Protein AF-A0A7S9WSI4-F1 (afdb_monomer_lite)

Radius of gyration: 21.86 Å; chains: 1; bounding box: 50×60×56 Å

Structure (mmCIF, N/CA/C/O backbone):
data_AF-A0A7S9WSI4-F1
#
_entry.id   AF-A0A7S9WSI4-F1
#
loop_
_atom_site.group_PDB
_atom_site.id
_atom_site.type_symbol
_atom_site.label_atom_id
_atom_site.label_alt_id
_atom_site.label_comp_id
_atom_site.label_asym_id
_atom_site.label_entity_id
_atom_site.label_seq_id
_atom_site.pdbx_PDB_ins_code
_atom_site.Cartn_x
_atom_site.Cartn_y
_atom_site.Cartn_z
_atom_site.occupancy
_atom_site.B_iso_or_equiv
_atom_site.auth_seq_id
_atom_site.auth_comp_id
_atom_site.auth_asym_id
_atom_site.auth_atom_id
_atom_site.pdbx_PDB_model_num
ATOM 1 N N . MET A 1 1 ? -3.958 20.164 10.468 1.00 38.59 1 MET A N 1
ATOM 2 C CA . MET A 1 1 ? -2.708 20.473 9.739 1.00 38.59 1 MET A CA 1
ATOM 3 C C . MET A 1 1 ? -2.642 21.927 9.288 1.00 38.59 1 MET A C 1
ATOM 5 O O . MET A 1 1 ? -1.807 22.649 9.816 1.00 38.59 1 MET A O 1
ATOM 9 N N . LEU A 1 2 ? -3.552 22.396 8.421 1.00 26.56 2 LEU A N 1
ATOM 10 C CA . LEU A 1 2 ? -3.535 23.763 7.868 1.00 26.56 2 LEU A CA 1
ATOM 11 C C . LEU A 1 2 ? -3.457 24.886 8.922 1.00 26.56 2 LEU A C 1
ATOM 13 O O . LEU A 1 2 ? -2.702 25.836 8.767 1.00 26.56 2 LEU A O 1
ATOM 17 N N . LYS A 1 3 ? -4.204 24.766 10.029 1.00 28.45 3 LYS A N 1
ATOM 18 C CA . LYS A 1 3 ? -4.250 25.785 11.098 1.00 28.45 3 LYS A CA 1
ATOM 19 C C . LYS A 1 3 ? -2.934 25.911 11.881 1.00 28.45 3 LYS A C 1
ATOM 21 O O . LYS A 1 3 ? -2.617 26.989 12.363 1.00 28.45 3 LYS A O 1
ATOM 26 N N . THR A 1 4 ? -2.182 24.817 11.990 1.00 32.81 4 THR A N 1
ATOM 27 C CA . THR A 1 4 ? -0.905 24.742 12.719 1.00 32.81 4 THR A CA 1
ATOM 28 C C . THR A 1 4 ? 0.272 25.118 11.815 1.00 32.81 4 THR A C 1
ATOM 30 O O . THR A 1 4 ? 1.217 25.737 12.282 1.00 32.81 4 THR A O 1
ATOM 33 N N . LEU A 1 5 ? 0.188 24.815 10.514 1.00 31.78 5 LEU A N 1
ATOM 34 C CA . LEU A 1 5 ? 1.195 25.184 9.510 1.00 31.78 5 LEU A CA 1
ATOM 35 C C . LEU A 1 5 ? 1.067 26.658 9.071 1.00 31.78 5 LEU A C 1
ATOM 37 O O . LEU A 1 5 ? 2.081 27.340 8.960 1.00 31.78 5 LEU A O 1
ATOM 41 N N . LYS A 1 6 ? -0.158 27.208 8.965 1.00 32.50 6 LYS A N 1
ATOM 42 C CA . LYS A 1 6 ? -0.397 28.657 8.753 1.00 32.50 6 LYS A CA 1
ATOM 43 C C . LYS A 1 6 ? 0.125 29.532 9.902 1.00 32.50 6 LYS A C 1
ATOM 45 O O . LYS A 1 6 ? 0.431 30.695 9.682 1.00 32.50 6 LYS A O 1
ATOM 50 N N . GLN A 1 7 ? 0.257 28.988 11.115 1.00 33.91 7 GLN A N 1
ATOM 51 C CA . GLN A 1 7 ? 0.865 29.694 12.254 1.00 33.91 7 GLN A CA 1
ATOM 52 C C . GLN A 1 7 ? 2.400 29.754 12.186 1.00 33.91 7 GLN A C 1
ATOM 54 O O . GLN A 1 7 ? 2.997 30.530 12.926 1.00 33.91 7 GLN A O 1
ATOM 59 N N . MET A 1 8 ? 3.041 28.957 11.323 1.00 36.56 8 MET A N 1
ATOM 60 C CA . MET A 1 8 ? 4.503 28.864 11.240 1.00 36.56 8 MET A CA 1
ATOM 61 C C . MET A 1 8 ? 5.132 29.787 10.180 1.00 36.56 8 MET A C 1
ATOM 63 O O . MET A 1 8 ? 6.352 29.831 10.108 1.00 36.56 8 MET A O 1
ATOM 67 N N . ASN A 1 9 ? 4.348 30.562 9.410 1.00 32.88 9 ASN A N 1
ATOM 68 C CA . ASN A 1 9 ? 4.847 31.510 8.391 1.00 32.88 9 ASN A CA 1
ATOM 69 C C . ASN A 1 9 ? 5.858 30.904 7.387 1.00 32.88 9 ASN A C 1
ATOM 71 O O . ASN A 1 9 ? 6.727 31.604 6.873 1.00 32.88 9 ASN A O 1
ATOM 75 N N . ILE A 1 10 ? 5.748 29.607 7.091 1.00 39.75 10 ILE A N 1
ATOM 76 C CA . ILE A 1 10 ? 6.579 28.939 6.083 1.00 39.75 10 ILE A CA 1
ATOM 77 C C . ILE A 1 10 ? 5.800 28.936 4.758 1.00 39.75 10 ILE A C 1
ATOM 79 O O . ILE A 1 10 ? 4.671 28.437 4.748 1.00 39.75 10 ILE A O 1
ATOM 83 N N . PRO A 1 11 ? 6.343 29.482 3.652 1.00 33.72 11 PRO A N 1
ATOM 84 C CA . PRO A 1 11 ? 5.718 29.366 2.339 1.00 33.72 11 PRO A CA 1
ATOM 85 C C . PRO A 1 11 ? 5.694 27.887 1.922 1.00 33.72 11 PRO A C 1
ATOM 87 O O . PRO A 1 11 ? 6.736 27.267 1.723 1.00 33.72 11 PRO A O 1
ATOM 90 N N . PHE A 1 12 ? 4.491 27.321 1.858 1.00 39.41 12 PHE A N 1
ATOM 91 C CA . PHE A 1 12 ? 4.208 25.943 1.459 1.00 39.41 12 PHE A CA 1
ATOM 92 C C . PHE A 1 12 ? 3.585 25.970 0.062 1.00 39.41 12 PHE A C 1
ATOM 94 O O . PHE A 1 12 ? 2.673 26.761 -0.175 1.00 39.41 12 PHE A O 1
ATOM 101 N N . SER A 1 13 ? 4.080 25.137 -0.848 1.00 38.59 13 SER A N 1
ATOM 102 C CA . SER A 1 13 ? 3.658 25.094 -2.255 1.00 38.59 13 SER A CA 1
ATOM 103 C C . SER A 1 13 ? 2.919 23.823 -2.657 1.00 38.59 13 SER A C 1
ATOM 105 O O . SER A 1 13 ? 2.620 23.642 -3.833 1.00 38.59 13 SER A O 1
ATOM 107 N N . GLY A 1 14 ? 2.632 22.933 -1.707 1.00 38.88 14 GLY A N 1
ATOM 108 C CA . GLY A 1 14 ? 1.811 21.769 -1.999 1.00 38.88 14 GLY A CA 1
ATOM 109 C C . GLY A 1 14 ? 0.392 22.230 -2.293 1.00 38.88 14 GLY A C 1
ATOM 110 O O . GLY A 1 14 ? -0.277 22.721 -1.381 1.00 38.88 14 GLY A O 1
ATOM 111 N N . ASP A 1 15 ? -0.042 22.074 -3.543 1.00 33.50 15 ASP A N 1
ATOM 112 C CA . ASP A 1 15 ? -1.453 22.158 -3.889 1.00 33.50 15 ASP A CA 1
ATOM 113 C C . ASP A 1 15 ? -2.235 21.268 -2.915 1.00 33.50 15 ASP A C 1
ATOM 115 O O . ASP A 1 15 ? -1.898 20.107 -2.654 1.00 33.50 15 ASP A O 1
ATOM 119 N N . GLU A 1 16 ? -3.230 21.889 -2.291 1.00 40.06 16 GLU A N 1
ATOM 120 C CA . GLU A 1 16 ? -4.145 21.279 -1.347 1.00 40.06 16 GLU A CA 1
ATOM 121 C C . GLU A 1 16 ? -4.904 20.162 -2.074 1.00 40.06 16 GLU A C 1
ATOM 123 O O . GLU A 1 16 ? -5.942 20.403 -2.682 1.00 40.06 16 GLU A O 1
ATOM 128 N N . TYR A 1 17 ? -4.444 18.913 -1.979 1.00 38.25 17 TYR A N 1
ATOM 129 C CA . TYR A 1 17 ? -5.412 17.825 -1.966 1.00 38.25 17 TYR A CA 1
ATOM 130 C C . TYR A 1 17 ? -6.196 18.019 -0.669 1.00 38.25 17 TYR A C 1
ATOM 132 O O . TYR A 1 17 ? -5.776 17.587 0.408 1.00 38.25 17 TYR A O 1
ATOM 140 N N . GLU A 1 18 ? -7.315 18.744 -0.738 1.00 38.22 18 GLU A N 1
ATOM 141 C CA . GLU A 1 18 ? -8.403 18.474 0.187 1.00 38.22 18 GLU A CA 1
ATOM 142 C C . GLU A 1 18 ? -8.624 16.968 0.102 1.00 38.22 18 GLU A C 1
ATOM 144 O O . GLU A 1 18 ? -8.994 16.436 -0.941 1.00 38.22 18 GLU A O 1
ATOM 149 N N . ILE A 1 19 ? -8.273 16.250 1.168 1.00 52.94 19 ILE A N 1
ATOM 150 C CA . ILE A 1 19 ? -8.457 14.807 1.223 1.00 52.94 19 ILE A CA 1
ATOM 151 C C . ILE A 1 19 ? -9.966 14.589 1.393 1.00 52.94 19 ILE A C 1
ATOM 153 O O . ILE A 1 19 ? -10.450 14.344 2.502 1.00 52.94 19 ILE A O 1
ATOM 157 N N . GLU A 1 20 ? -10.724 14.748 0.302 1.00 53.44 20 GLU A N 1
ATOM 158 C CA . GLU A 1 20 ? -12.190 14.642 0.230 1.00 53.44 20 GLU A CA 1
ATOM 159 C C . GLU A 1 20 ? -12.677 13.347 0.890 1.00 53.44 20 GLU A C 1
ATOM 161 O O . GLU A 1 20 ? -13.732 13.283 1.520 1.00 53.44 20 GLU A O 1
ATOM 166 N N . ASN A 1 21 ? -11.842 12.320 0.824 1.00 66.25 21 ASN A N 1
ATOM 167 C CA . ASN A 1 21 ? -12.080 10.992 1.340 1.00 66.25 21 ASN A CA 1
ATOM 168 C C . ASN A 1 21 ? -12.143 10.890 2.874 1.00 66.25 21 ASN A C 1
ATOM 170 O O . ASN A 1 21 ? -12.817 9.993 3.377 1.00 66.25 21 ASN A O 1
ATOM 174 N N . LEU A 1 22 ? -11.543 11.808 3.646 1.00 79.44 22 LEU A N 1
ATOM 175 C CA . LEU A 1 22 ? -11.662 11.769 5.116 1.00 79.44 22 LEU A CA 1
ATOM 176 C C . LEU A 1 22 ? -13.075 12.099 5.601 1.00 79.44 22 LEU A C 1
ATOM 178 O O . LEU A 1 22 ? -13.457 11.670 6.688 1.00 79.44 22 LEU A O 1
ATOM 182 N N . SER A 1 23 ? -13.864 12.814 4.792 1.00 80.44 23 SER A N 1
ATOM 183 C CA . SER A 1 23 ? -15.278 13.079 5.085 1.00 80.44 23 SER A CA 1
ATOM 184 C C . SER A 1 23 ? -16.137 11.807 5.101 1.00 80.44 23 SER A C 1
ATOM 186 O O . SER A 1 23 ? -17.242 11.821 5.639 1.00 80.44 23 SER A O 1
ATOM 188 N N . LYS A 1 24 ? -15.622 10.692 4.557 1.00 82.00 24 LYS A N 1
ATOM 189 C CA . LYS A 1 24 ? -16.287 9.382 4.546 1.00 82.00 24 LYS A CA 1
ATOM 190 C C . LYS A 1 24 ? -16.259 8.677 5.906 1.00 82.00 24 LYS A C 1
ATOM 192 O O . LYS A 1 24 ? -16.953 7.673 6.059 1.00 82.00 24 LYS A O 1
ATOM 197 N N . LEU A 1 25 ? -15.453 9.158 6.858 1.00 88.00 25 LEU A N 1
ATOM 198 C CA . LEU A 1 25 ? -15.345 8.591 8.201 1.00 88.00 25 LEU A CA 1
ATOM 199 C C . LEU A 1 25 ? -16.367 9.241 9.136 1.00 88.00 25 LEU A C 1
ATOM 201 O O . LEU A 1 25 ? -16.309 10.446 9.378 1.00 88.00 25 LEU A O 1
ATOM 205 N N . ASP A 1 26 ? -17.264 8.438 9.705 1.00 89.62 26 ASP A N 1
ATOM 206 C CA . ASP A 1 26 ? -18.134 8.898 10.788 1.00 89.62 26 ASP A CA 1
ATOM 207 C C . ASP A 1 26 ? -17.367 9.052 12.119 1.00 89.62 26 ASP A C 1
ATOM 209 O O . ASP A 1 26 ? -16.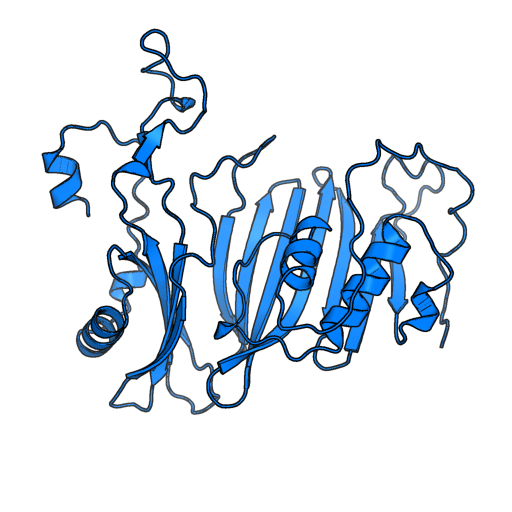195 8.681 12.247 1.00 89.62 26 ASP A O 1
ATOM 213 N N . ASP A 1 27 ? -18.027 9.596 13.144 1.00 89.81 27 ASP A N 1
ATOM 214 C CA . ASP A 1 27 ? -17.404 9.845 14.449 1.00 89.81 27 ASP A CA 1
ATOM 215 C C . ASP A 1 27 ? -16.885 8.568 15.133 1.00 89.81 27 ASP A C 1
ATOM 217 O O . ASP A 1 27 ? -15.863 8.612 15.828 1.00 89.81 27 ASP A O 1
ATOM 221 N N . LYS A 1 28 ? -17.556 7.423 14.940 1.00 90.19 28 LYS A N 1
ATOM 222 C CA . LYS A 1 28 ? -17.141 6.140 15.525 1.00 90.19 28 LYS A CA 1
ATOM 223 C C . LYS A 1 28 ? -15.901 5.608 14.814 1.00 90.19 28 LYS A C 1
ATOM 225 O O . LYS A 1 28 ? -14.940 5.230 15.486 1.00 90.19 28 LYS A O 1
ATOM 230 N N . MET A 1 29 ? -15.904 5.6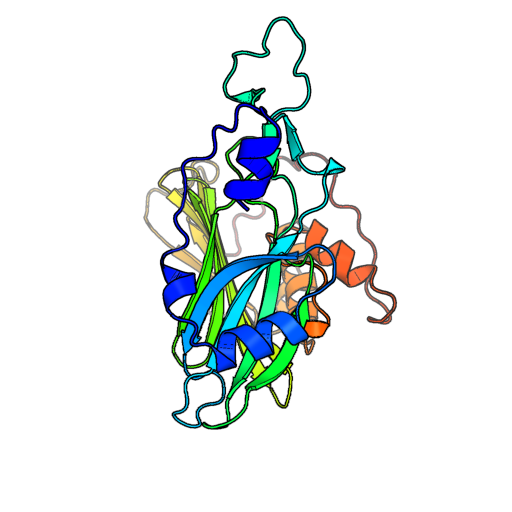26 13.480 1.00 91.69 29 MET A N 1
ATOM 231 C CA . MET A 1 29 ? -14.752 5.269 12.652 1.00 91.69 29 MET A CA 1
ATOM 232 C C . MET A 1 29 ? -13.557 6.146 13.021 1.00 91.69 29 MET A C 1
ATOM 234 O O . MET A 1 29 ? -12.479 5.644 13.330 1.00 91.69 29 MET A O 1
ATOM 238 N N . LEU A 1 30 ? -13.754 7.465 13.075 1.00 90.81 30 LEU A N 1
ATOM 239 C CA . LEU A 1 30 ? -12.696 8.420 13.381 1.00 90.81 30 LEU A CA 1
ATOM 240 C C . LEU A 1 30 ? -12.111 8.209 14.783 1.00 90.81 30 LEU A C 1
ATOM 242 O O . LEU A 1 30 ? -10.897 8.334 14.965 1.00 90.81 30 LEU A O 1
ATOM 246 N N . ALA A 1 31 ? -12.949 7.895 15.774 1.00 92.00 31 ALA A N 1
ATOM 247 C CA . ALA A 1 31 ? -12.495 7.572 17.123 1.00 92.00 31 ALA A CA 1
ATOM 248 C C . ALA A 1 31 ? -11.652 6.288 17.149 1.00 92.00 31 ALA A C 1
ATOM 250 O O . ALA A 1 31 ? -10.579 6.285 17.755 1.00 92.00 31 ALA A O 1
ATOM 251 N N . ALA A 1 32 ? -12.099 5.233 16.460 1.00 93.50 32 ALA A N 1
ATOM 252 C CA . ALA A 1 32 ? -11.371 3.971 16.365 1.00 93.50 32 ALA A CA 1
ATOM 253 C C . ALA A 1 32 ? -10.020 4.148 15.660 1.00 93.50 32 ALA A C 1
ATOM 255 O O . ALA A 1 32 ? -8.990 3.758 16.206 1.00 93.50 32 ALA A O 1
ATOM 256 N N . VAL A 1 33 ? -9.995 4.837 14.513 1.00 92.44 33 VAL A N 1
ATOM 257 C CA . VAL A 1 33 ? -8.752 5.136 13.788 1.00 92.44 33 VAL A CA 1
ATOM 258 C C . VAL A 1 33 ? -7.787 5.897 14.693 1.00 92.44 33 VAL A C 1
ATOM 260 O O . VAL A 1 33 ? -6.641 5.485 14.844 1.00 92.44 33 VAL A O 1
ATOM 263 N N . LYS A 1 34 ? -8.240 6.978 15.345 1.00 91.50 34 LYS A N 1
ATOM 264 C CA . LYS A 1 34 ? -7.396 7.787 16.242 1.00 91.50 34 LYS A CA 1
ATOM 265 C C . LYS A 1 34 ? -6.830 6.991 17.415 1.00 91.50 34 LYS A C 1
ATOM 267 O O . LYS A 1 34 ? -5.713 7.281 17.832 1.00 91.50 34 LYS A O 1
ATOM 272 N N . ALA A 1 35 ? -7.573 6.018 17.940 1.00 94.06 35 ALA A N 1
ATOM 273 C CA . ALA A 1 35 ? -7.092 5.138 19.003 1.00 94.06 35 ALA A CA 1
ATOM 274 C C . ALA A 1 35 ? -5.971 4.196 18.525 1.00 94.06 35 ALA A C 1
ATOM 276 O O . ALA A 1 35 ? -5.119 3.811 19.325 1.00 94.06 35 ALA A O 1
ATOM 277 N N . SER A 1 36 ? -5.948 3.874 17.231 1.00 93.44 36 SER A N 1
ATOM 278 C CA . SER A 1 36 ? -4.960 2.996 16.596 1.00 93.44 36 SER A CA 1
ATOM 279 C C . SER A 1 36 ? -3.809 3.741 15.915 1.00 93.44 36 SER A C 1
ATOM 281 O O . SER A 1 36 ? -2.852 3.108 15.474 1.00 93.44 36 SER A O 1
ATOM 283 N N . LEU A 1 37 ? -3.862 5.074 15.823 1.00 90.81 37 LEU A N 1
ATOM 284 C CA . LEU A 1 37 ? -2.819 5.856 15.161 1.00 90.81 37 LEU A CA 1
ATOM 285 C C . LEU A 1 37 ? -1.471 5.745 15.895 1.00 90.81 37 LEU A C 1
ATOM 287 O O . LEU A 1 37 ? -1.391 6.018 17.099 1.00 90.81 37 LEU A O 1
ATOM 291 N N . PRO A 1 38 ? -0.371 5.456 15.176 1.00 89.44 38 PRO A N 1
ATOM 292 C CA . PRO A 1 38 ? 0.964 5.610 15.729 1.00 89.44 38 PRO A CA 1
ATOM 293 C C . PRO A 1 38 ? 1.220 7.058 16.169 1.00 89.44 38 PRO A C 1
ATOM 295 O O . PRO A 1 38 ? 0.692 8.017 15.599 1.00 89.44 38 PRO A O 1
ATOM 298 N N . LYS A 1 39 ? 2.085 7.249 17.170 1.00 89.19 39 LYS A N 1
ATOM 299 C CA . LYS A 1 39 ? 2.509 8.598 17.577 1.00 89.19 39 LYS A CA 1
ATOM 300 C C . LYS A 1 39 ? 3.124 9.347 16.391 1.00 89.19 39 LYS A C 1
ATOM 302 O O . LYS A 1 39 ? 3.838 8.751 15.594 1.00 89.19 39 LYS A O 1
ATOM 307 N N . GLN A 1 40 ? 2.910 10.662 16.351 1.00 91.00 40 GLN A N 1
ATOM 308 C CA . GLN A 1 40 ? 3.414 11.547 15.290 1.00 91.00 40 GLN A CA 1
ATOM 309 C C . GLN A 1 40 ? 2.921 11.161 13.890 1.00 91.00 40 GLN A C 1
ATOM 311 O O . GLN A 1 40 ? 3.670 11.234 12.921 1.00 91.00 40 GLN A O 1
ATOM 316 N N . THR A 1 41 ? 1.659 10.749 13.789 1.00 90.81 41 THR A N 1
ATOM 317 C CA . THR A 1 41 ? 0.993 10.515 12.509 1.00 90.81 41 THR A CA 1
ATOM 318 C C . THR A 1 41 ? -0.311 11.292 12.427 1.00 90.81 41 THR A C 1
ATOM 320 O O . THR A 1 41 ? -0.890 11.720 13.431 1.00 90.81 41 THR A O 1
ATOM 323 N N . THR A 1 42 ? -0.767 11.502 11.203 1.00 91.44 42 THR A N 1
ATOM 324 C CA . THR A 1 42 ? -2.040 12.134 10.885 1.00 91.44 42 THR A CA 1
ATOM 325 C C . THR A 1 42 ? -2.723 11.387 9.746 1.00 91.44 42 THR A C 1
ATOM 327 O O . THR A 1 42 ? -2.101 10.564 9.077 1.00 91.44 42 THR A O 1
ATOM 330 N N . LEU A 1 43 ? -4.012 11.644 9.549 1.00 91.81 43 LEU A N 1
ATOM 331 C CA . LEU A 1 43 ? -4.794 11.020 8.485 1.00 91.81 43 LEU A CA 1
ATOM 332 C C . LEU A 1 43 ? -4.415 11.646 7.140 1.00 91.81 43 LEU A C 1
ATOM 334 O O . LEU A 1 43 ? -4.280 12.868 7.059 1.00 91.81 43 LEU A O 1
ATOM 338 N N . TYR A 1 44 ? -4.248 10.808 6.120 1.00 89.19 44 TYR A N 1
ATOM 339 C CA . TYR A 1 44 ? -3.852 11.210 4.771 1.00 89.19 44 TYR A CA 1
ATOM 340 C C . TYR A 1 44 ? -4.865 10.804 3.705 1.00 89.19 44 TYR A C 1
ATOM 342 O O . TYR A 1 44 ? -5.067 11.560 2.773 1.00 89.19 44 TYR A O 1
ATOM 350 N N . ASP A 1 45 ? -5.495 9.637 3.828 1.00 90.19 45 ASP A N 1
ATOM 351 C CA . ASP A 1 45 ? -6.579 9.200 2.944 1.00 90.19 45 ASP A CA 1
ATOM 352 C C . ASP A 1 45 ? -7.439 8.154 3.662 1.00 90.19 45 ASP A C 1
ATOM 354 O O . ASP A 1 45 ? -6.986 7.548 4.637 1.00 90.19 45 ASP A O 1
ATOM 358 N N . ALA A 1 46 ? -8.673 7.949 3.210 1.00 91.94 46 ALA A N 1
ATOM 359 C CA . ALA A 1 46 ? -9.561 6.929 3.746 1.00 91.94 46 ALA A CA 1
ATOM 360 C C . ALA A 1 46 ? -10.444 6.303 2.664 1.00 91.94 46 ALA A C 1
ATOM 362 O O . ALA A 1 46 ? -11.146 6.980 1.913 1.00 91.94 46 ALA A O 1
ATOM 363 N N . ILE A 1 47 ? -10.479 4.980 2.645 1.00 92.38 47 ILE A N 1
ATOM 364 C CA . ILE A 1 47 ? -11.348 4.205 1.767 1.00 92.38 47 ILE A CA 1
ATOM 365 C C . ILE A 1 47 ? -12.154 3.212 2.595 1.00 92.38 47 ILE A C 1
ATOM 367 O O . ILE A 1 47 ? -11.744 2.800 3.683 1.00 92.38 47 ILE A O 1
ATOM 371 N N . LYS A 1 48 ? -13.320 2.851 2.067 1.00 94.00 48 LYS A N 1
ATOM 372 C CA . LYS A 1 48 ? -14.219 1.870 2.664 1.00 94.00 48 LYS A CA 1
ATOM 373 C C . LYS A 1 48 ? -14.489 0.753 1.676 1.00 94.00 48 LYS A C 1
ATOM 375 O O . LYS A 1 48 ? -14.480 0.987 0.466 1.00 94.00 48 LYS A O 1
ATOM 380 N N . GLY A 1 49 ? -14.735 -0.433 2.200 1.00 94.38 49 GLY A N 1
ATOM 381 C CA . GLY A 1 49 ? -15.102 -1.597 1.412 1.00 94.38 49 GLY A CA 1
ATOM 382 C C . GLY A 1 49 ? -15.058 -2.848 2.268 1.00 94.38 49 GLY A C 1
ATOM 383 O O . GLY A 1 49 ? -14.366 -2.878 3.275 1.00 94.38 49 GLY A O 1
ATOM 384 N N . ASP A 1 50 ? -15.809 -3.860 1.870 1.00 96.56 50 ASP A N 1
ATOM 385 C CA . ASP A 1 50 ? -15.870 -5.138 2.573 1.00 96.56 50 ASP A CA 1
ATOM 386 C C . ASP A 1 50 ? -14.628 -5.990 2.241 1.00 96.56 50 ASP A C 1
ATOM 388 O O . ASP A 1 50 ? -14.481 -6.476 1.112 1.00 96.56 50 ASP A O 1
ATOM 392 N N . LEU A 1 51 ? -13.712 -6.137 3.205 1.00 96.56 51 LEU A N 1
ATOM 393 C CA . LEU A 1 51 ? -12.462 -6.897 3.081 1.00 96.56 51 LEU A CA 1
ATOM 394 C C . LEU A 1 51 ? -12.598 -8.343 3.569 1.00 96.56 51 LEU A C 1
ATOM 396 O O . LEU A 1 51 ? -11.790 -9.191 3.178 1.00 96.56 51 LEU A O 1
ATOM 400 N N . ASN A 1 52 ? -13.578 -8.632 4.426 1.00 95.62 52 ASN A N 1
ATOM 401 C CA . ASN A 1 52 ? -13.741 -9.932 5.079 1.00 95.62 52 ASN A CA 1
ATOM 402 C C . ASN A 1 52 ? -14.915 -10.769 4.511 1.00 95.62 52 ASN A C 1
ATOM 404 O O . ASN A 1 52 ? -15.044 -11.942 4.869 1.00 95.62 52 ASN A O 1
ATOM 408 N N . LYS A 1 53 ? -15.682 -10.206 3.569 1.00 95.62 53 LYS A N 1
ATOM 409 C CA . LYS A 1 53 ? -16.855 -10.783 2.892 1.00 95.62 53 LYS A CA 1
ATOM 410 C C . LYS A 1 53 ? -18.037 -11.029 3.828 1.00 95.62 53 LYS A C 1
ATOM 412 O O . LYS A 1 53 ? -18.717 -12.049 3.686 1.00 95.62 53 LYS A O 1
ATOM 417 N N . ASP A 1 54 ? -18.253 -10.146 4.798 1.00 95.19 54 ASP A N 1
ATOM 418 C CA . ASP A 1 54 ? -19.391 -10.202 5.722 1.00 95.19 54 ASP A CA 1
ATOM 419 C C . ASP A 1 54 ? -20.534 -9.232 5.368 1.00 95.19 54 ASP A C 1
ATOM 421 O O . ASP A 1 54 ? -21.496 -9.121 6.131 1.00 95.19 54 ASP A O 1
ATOM 425 N N . ASP A 1 55 ? -20.455 -8.584 4.198 1.00 94.75 55 ASP A N 1
ATOM 426 C CA . ASP A 1 55 ? -21.375 -7.552 3.709 1.00 94.75 55 ASP A CA 1
ATOM 427 C C . ASP A 1 55 ? -21.386 -6.263 4.567 1.00 94.75 55 ASP A C 1
ATOM 429 O O . ASP A 1 55 ? -22.291 -5.428 4.438 1.00 94.75 55 ASP A O 1
ATOM 433 N N . ILE A 1 56 ? -20.378 -6.058 5.424 1.00 94.19 56 ILE A N 1
ATOM 434 C CA . ILE A 1 56 ? -20.170 -4.845 6.220 1.00 94.19 56 ILE A CA 1
ATOM 435 C C . ILE A 1 56 ? -18.944 -4.096 5.686 1.00 94.19 56 ILE A C 1
ATOM 437 O O . ILE A 1 56 ? -17.899 -4.662 5.389 1.00 94.19 56 ILE A O 1
ATOM 441 N N . GLU A 1 57 ? -19.060 -2.773 5.542 1.00 93.81 57 GLU A N 1
ATOM 442 C CA . GLU A 1 57 ? -17.921 -1.962 5.110 1.00 93.81 57 GLU A CA 1
ATOM 443 C C . GLU A 1 57 ? -16.842 -1.886 6.201 1.00 93.81 57 GLU A C 1
ATOM 445 O O . GLU A 1 57 ? -17.079 -1.377 7.304 1.00 93.81 57 GLU A O 1
ATOM 450 N N . ASP A 1 58 ? -15.630 -2.301 5.843 1.00 95.75 58 ASP A N 1
ATOM 451 C CA . ASP A 1 58 ? -14.411 -2.069 6.608 1.00 95.75 58 ASP A CA 1
ATOM 452 C C . ASP A 1 58 ? -13.784 -0.720 6.238 1.00 95.75 58 ASP A C 1
ATOM 454 O O . ASP A 1 58 ? -14.165 -0.068 5.259 1.00 95.75 58 ASP A O 1
ATOM 458 N N . VAL A 1 59 ? -12.801 -0.284 7.029 1.00 95.38 59 VAL A N 1
ATOM 459 C CA . VAL A 1 59 ? -12.144 1.015 6.853 1.00 95.38 59 VAL A CA 1
ATOM 460 C C . VAL A 1 59 ? -10.641 0.833 6.707 1.00 95.38 59 VAL A C 1
ATOM 462 O O . VAL A 1 59 ? -9.976 0.268 7.575 1.00 95.38 59 VAL A O 1
ATOM 465 N N . VAL A 1 60 ? -10.084 1.403 5.641 1.00 96.19 60 VAL A N 1
ATOM 466 C CA . VAL A 1 60 ? -8.640 1.505 5.431 1.00 96.19 60 VAL A CA 1
ATOM 467 C C . VAL A 1 60 ? -8.252 2.971 5.394 1.00 96.19 60 VAL A C 1
ATOM 469 O O . VAL A 1 60 ? -8.811 3.760 4.636 1.00 96.19 60 VAL A O 1
ATOM 472 N N . VAL A 1 61 ? -7.274 3.338 6.213 1.00 95.31 61 VAL A N 1
ATOM 473 C CA . VAL A 1 61 ? -6.777 4.706 6.334 1.00 95.31 61 VAL A CA 1
ATOM 474 C C . VAL A 1 61 ? -5.304 4.746 5.984 1.00 95.31 61 VAL A C 1
ATOM 476 O O . VAL A 1 61 ? -4.485 4.113 6.651 1.00 95.31 61 VAL A O 1
ATOM 479 N N . VAL A 1 62 ? -4.956 5.561 4.993 1.00 93.94 62 VAL A N 1
ATOM 480 C CA . VAL A 1 62 ? -3.569 5.965 4.768 1.00 93.94 62 VAL A CA 1
ATOM 481 C C . VAL A 1 62 ? -3.236 7.056 5.774 1.00 93.94 62 VAL A C 1
ATOM 483 O O . VAL A 1 62 ? -4.000 8.002 5.981 1.00 93.94 62 VAL A O 1
ATOM 486 N N . THR A 1 63 ? -2.088 6.921 6.422 1.00 93.62 63 THR A N 1
ATOM 487 C CA . THR A 1 63 ? -1.586 7.894 7.395 1.00 93.62 63 THR A CA 1
ATOM 488 C C . THR A 1 63 ? -0.313 8.540 6.879 1.00 93.62 63 THR A C 1
ATOM 490 O O . THR A 1 63 ? 0.319 8.037 5.958 1.00 93.62 63 THR A O 1
ATOM 493 N N . GLN A 1 64 ? 0.066 9.666 7.463 1.00 92.62 64 GLN A N 1
ATOM 494 C CA . GLN A 1 64 ? 1.260 10.423 7.113 1.00 92.62 64 GLN A CA 1
ATOM 495 C C . GLN A 1 64 ? 1.983 10.784 8.405 1.00 92.62 64 GLN A C 1
ATOM 497 O O . GLN A 1 64 ? 1.356 11.293 9.337 1.00 92.62 64 GLN A O 1
ATOM 502 N N . GLU A 1 65 ? 3.285 10.518 8.495 1.00 93.19 65 GLU A N 1
ATOM 503 C CA . GLU A 1 65 ? 4.057 10.966 9.653 1.00 93.19 65 GLU A CA 1
ATOM 504 C C . GLU A 1 65 ? 4.124 12.503 9.713 1.00 93.19 65 GLU A C 1
ATOM 506 O O . GLU A 1 65 ? 3.901 13.207 8.724 1.00 93.19 65 GLU A O 1
ATOM 511 N N . THR A 1 66 ? 4.414 13.042 10.895 1.00 91.50 66 THR A N 1
ATOM 512 C CA . THR A 1 66 ? 4.414 14.488 11.159 1.00 91.50 66 THR A CA 1
ATOM 513 C C . THR A 1 66 ? 5.700 14.963 11.838 1.00 91.50 66 THR A C 1
ATOM 515 O O . THR A 1 66 ? 5.667 15.921 12.614 1.00 91.50 66 THR A O 1
ATOM 518 N N . PHE A 1 67 ? 6.824 14.287 11.593 1.00 90.94 67 PHE A N 1
ATOM 519 C CA . PHE A 1 67 ? 8.132 14.679 12.113 1.00 90.94 67 PHE A CA 1
ATOM 520 C C . PHE A 1 67 ? 8.554 16.014 11.498 1.00 90.94 67 PHE A C 1
ATOM 522 O O . PHE A 1 67 ? 8.493 16.199 10.281 1.00 90.94 67 PHE A O 1
ATOM 529 N N . LYS A 1 68 ? 8.961 16.970 12.338 1.00 89.38 68 LYS A N 1
ATOM 530 C CA . LYS A 1 68 ? 9.277 18.343 11.903 1.00 89.38 68 LYS A CA 1
ATOM 531 C C . LYS A 1 68 ? 10.531 18.388 11.038 1.00 89.38 68 LYS A C 1
ATOM 533 O O . LYS A 1 68 ? 10.589 19.132 10.071 1.00 89.38 68 LYS A O 1
ATOM 538 N N . GLU A 1 69 ? 11.504 17.553 11.367 1.00 89.25 69 GLU A N 1
ATOM 539 C CA . GLU A 1 69 ? 12.758 17.365 10.646 1.00 89.25 69 GLU A CA 1
ATOM 540 C C . GLU A 1 69 ? 12.569 16.795 9.233 1.00 89.25 69 GLU A C 1
ATOM 542 O O . GLU A 1 69 ? 13.493 16.830 8.429 1.00 89.25 69 GLU A O 1
ATOM 547 N N . LYS A 1 70 ? 11.375 16.277 8.920 1.00 87.94 70 LYS A N 1
ATOM 548 C CA . LYS A 1 70 ? 11.010 15.775 7.593 1.00 87.94 70 LYS A CA 1
ATOM 549 C C . LYS A 1 70 ? 10.284 16.810 6.730 1.00 87.94 70 LYS A C 1
ATOM 551 O O . LYS A 1 70 ? 9.891 16.497 5.612 1.00 87.94 70 LYS A O 1
ATOM 556 N N . PHE A 1 71 ? 10.141 18.041 7.214 1.00 87.94 71 PHE A N 1
ATOM 557 C CA . PHE A 1 71 ? 9.786 19.188 6.384 1.00 87.94 71 PHE A CA 1
ATOM 558 C C . PHE A 1 71 ? 11.081 19.838 5.904 1.00 87.94 71 PHE A C 1
ATOM 560 O O . PHE A 1 71 ? 11.771 20.503 6.675 1.00 87.94 71 PHE A O 1
ATOM 567 N N . MET A 1 72 ? 11.437 19.600 4.647 1.00 86.75 72 MET A N 1
ATOM 568 C CA . MET A 1 72 ? 12.729 19.992 4.080 1.00 86.75 72 MET A CA 1
ATOM 569 C C . MET A 1 72 ? 12.578 20.387 2.605 1.00 86.75 72 MET A C 1
ATOM 571 O O . MET A 1 72 ? 11.523 20.110 2.027 1.00 86.75 72 MET A O 1
ATOM 575 N N . PRO A 1 73 ? 13.581 21.043 1.992 1.00 83.88 73 PRO A N 1
ATOM 576 C CA . PRO A 1 73 ? 13.551 21.363 0.568 1.00 83.88 73 PRO A CA 1
ATOM 577 C C . PRO A 1 73 ? 13.309 20.121 -0.296 1.00 83.88 73 PRO A C 1
ATOM 579 O O . PRO A 1 73 ? 13.7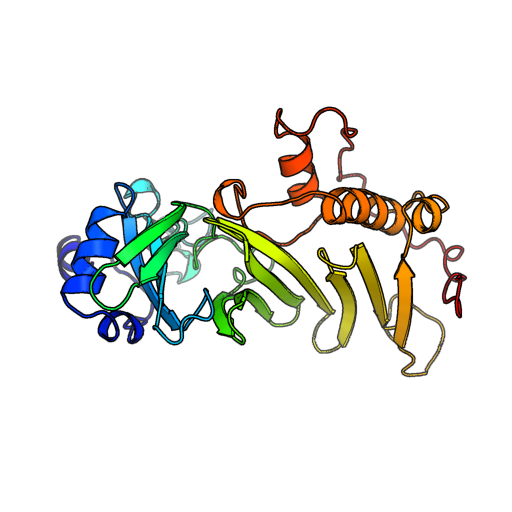38 19.017 0.058 1.00 83.88 73 PRO A O 1
ATOM 582 N N . PHE A 1 74 ? 12.609 20.294 -1.418 1.00 77.19 74 PHE A N 1
ATOM 583 C CA . PHE A 1 74 ? 12.326 19.192 -2.339 1.00 77.19 74 PHE A CA 1
ATOM 584 C C . PHE A 1 74 ? 13.617 18.579 -2.906 1.00 77.19 74 PHE A C 1
ATOM 586 O O . PHE A 1 74 ? 13.784 17.365 -2.825 1.00 77.19 74 PHE A O 1
ATOM 593 N N . SER A 1 75 ? 14.548 19.394 -3.403 1.00 77.88 75 SER A N 1
ATOM 594 C CA . SER A 1 75 ? 15.856 18.945 -3.894 1.00 77.88 75 SER A CA 1
ATOM 595 C C . SER A 1 75 ? 16.951 19.132 -2.850 1.00 77.88 75 SER A C 1
ATOM 597 O O . SER A 1 75 ? 16.976 20.123 -2.114 1.00 77.88 75 SER A O 1
ATOM 599 N N . ASP A 1 76 ? 17.917 18.218 -2.856 1.00 71.50 76 ASP A N 1
ATOM 600 C CA . ASP A 1 76 ? 19.200 18.444 -2.202 1.00 71.50 76 ASP A CA 1
ATOM 601 C C . ASP A 1 76 ? 19.982 19.512 -2.994 1.00 71.50 76 ASP A C 1
ATOM 603 O O . ASP A 1 76 ? 19.871 19.598 -4.218 1.00 71.50 76 ASP A O 1
ATOM 607 N N . GLY A 1 77 ? 20.740 20.373 -2.307 1.00 74.38 77 GLY A N 1
ATOM 608 C CA . GLY A 1 77 ? 21.538 21.437 -2.944 1.00 74.38 77 GLY A CA 1
ATOM 609 C C . GLY A 1 77 ? 20.898 22.828 -2.980 1.00 74.38 77 GLY A C 1
ATOM 610 O O . GLY A 1 77 ? 21.459 23.739 -3.582 1.00 74.38 77 GLY A O 1
ATOM 611 N N . CYS A 1 78 ? 19.763 23.018 -2.314 1.00 75.88 78 CYS A N 1
ATOM 612 C CA . CYS A 1 78 ? 19.141 24.330 -2.174 1.00 75.88 78 CYS A CA 1
ATOM 613 C C . CYS A 1 78 ? 19.942 25.271 -1.269 1.00 75.88 78 CYS A C 1
ATOM 615 O O . CYS A 1 78 ? 20.232 24.941 -0.117 1.00 75.88 78 CYS A O 1
ATOM 617 N N . ASP A 1 79 ? 20.249 26.464 -1.780 1.00 76.19 79 ASP A N 1
ATOM 618 C CA . ASP A 1 79 ? 20.899 27.548 -1.043 1.00 76.19 79 ASP A CA 1
ATOM 619 C C . ASP A 1 79 ? 20.096 28.863 -1.122 1.00 76.19 79 ASP A C 1
ATOM 621 O O . ASP A 1 79 ? 19.033 28.941 -1.745 1.00 76.19 79 ASP A O 1
ATOM 625 N N . GLU A 1 80 ? 20.591 29.919 -0.469 1.00 68.62 80 GLU A N 1
ATOM 626 C CA . GLU A 1 80 ? 19.913 31.223 -0.431 1.00 68.62 80 GLU A CA 1
ATOM 627 C C . GLU A 1 80 ? 19.749 31.886 -1.810 1.00 68.62 80 GLU A C 1
ATOM 629 O O . GLU A 1 80 ? 18.867 32.734 -1.970 1.00 68.62 80 GLU A O 1
ATOM 634 N N . SER A 1 81 ? 20.569 31.515 -2.799 1.00 72.56 81 SER A N 1
ATOM 635 C CA . SER A 1 81 ? 20.552 32.085 -4.149 1.00 72.56 81 SER A CA 1
ATOM 636 C C . SER A 1 81 ? 19.452 31.498 -5.040 1.00 72.56 81 SER A C 1
ATOM 638 O O . SER A 1 81 ? 19.022 32.165 -5.981 1.00 72.56 81 SER A O 1
ATOM 640 N N . ILE A 1 82 ? 18.949 30.302 -4.708 1.00 70.06 82 ILE A N 1
ATOM 641 C CA . ILE A 1 82 ? 17.897 29.583 -5.452 1.00 70.06 82 ILE A CA 1
ATOM 642 C C . ILE A 1 82 ? 16.648 29.287 -4.607 1.00 70.06 82 ILE A C 1
ATOM 644 O O . ILE A 1 82 ? 15.815 28.468 -4.977 1.00 70.06 82 ILE A O 1
ATOM 648 N N . LYS A 1 83 ? 16.472 29.987 -3.481 1.00 66.94 83 LYS A N 1
ATOM 649 C CA . LYS A 1 83 ? 15.340 29.808 -2.548 1.00 66.94 83 LYS A CA 1
ATOM 650 C C . LYS A 1 83 ? 13.945 29.999 -3.163 1.00 66.94 83 LYS A C 1
ATOM 652 O O . LYS A 1 83 ? 12.976 29.461 -2.636 1.00 66.94 83 LYS A O 1
ATOM 657 N N . ASP A 1 84 ? 13.848 30.781 -4.239 1.00 73.19 84 ASP A N 1
ATOM 658 C CA . ASP A 1 84 ? 12.592 31.041 -4.953 1.00 73.19 84 ASP A CA 1
ATOM 659 C C . ASP A 1 84 ? 12.331 29.994 -6.055 1.00 73.19 84 ASP A C 1
ATOM 661 O O . ASP A 1 84 ? 11.280 30.016 -6.698 1.00 73.19 84 ASP A O 1
ATOM 665 N N . ASP A 1 85 ? 13.266 29.060 -6.271 1.00 76.19 85 ASP A N 1
ATOM 666 C CA . ASP A 1 85 ? 13.055 27.909 -7.141 1.00 76.19 85 ASP A CA 1
ATOM 667 C C . ASP A 1 85 ? 12.010 26.978 -6.513 1.00 76.19 85 ASP A C 1
ATOM 669 O O . ASP A 1 85 ? 12.045 26.662 -5.319 1.00 76.19 85 ASP A O 1
ATOM 673 N N . LYS A 1 86 ? 11.083 26.492 -7.340 1.00 71.81 86 LYS A N 1
ATOM 674 C CA . LYS A 1 86 ? 10.089 25.493 -6.941 1.00 71.81 86 LYS A CA 1
ATOM 675 C C . LYS A 1 86 ? 10.731 24.233 -6.353 1.00 71.81 86 LYS A C 1
ATOM 677 O O . LYS A 1 86 ? 10.158 23.620 -5.460 1.00 71.81 86 LYS A O 1
ATOM 682 N N . TRP A 1 87 ? 11.937 23.876 -6.800 1.00 71.88 87 TRP A N 1
ATOM 683 C CA . TRP A 1 87 ? 12.685 22.724 -6.292 1.00 71.88 87 TRP A CA 1
ATOM 684 C C . TRP A 1 87 ? 13.288 22.957 -4.899 1.00 71.88 87 TRP A C 1
ATOM 686 O O . TRP A 1 87 ? 13.703 22.003 -4.244 1.00 71.88 87 TRP A O 1
ATOM 696 N N . CYS A 1 88 ? 13.294 24.201 -4.417 1.00 79.81 88 CYS A N 1
ATOM 697 C CA . CYS A 1 88 ? 13.800 24.583 -3.100 1.00 79.81 88 CYS A CA 1
ATOM 698 C C . CYS A 1 88 ? 12.716 24.958 -2.095 1.00 79.81 88 CYS A C 1
ATOM 700 O O . CYS A 1 88 ? 13.011 25.345 -0.962 1.00 79.81 88 CYS A O 1
ATOM 702 N N . GLN A 1 89 ? 11.455 24.765 -2.472 1.00 81.19 89 GLN A N 1
ATOM 703 C CA . GLN A 1 89 ? 10.329 24.908 -1.566 1.00 81.19 89 GLN A CA 1
ATOM 704 C C . GLN A 1 89 ? 10.331 23.788 -0.521 1.00 81.19 89 GLN A C 1
ATOM 706 O O . GLN A 1 89 ? 10.692 22.641 -0.799 1.00 81.19 89 GLN A O 1
ATOM 711 N N . ILE A 1 90 ? 9.926 24.135 0.704 1.00 83.38 90 ILE A N 1
ATOM 712 C CA . ILE A 1 90 ? 9.815 23.178 1.804 1.00 83.38 90 ILE A CA 1
ATOM 713 C C . ILE A 1 90 ? 8.586 22.305 1.565 1.00 83.38 90 ILE A C 1
ATOM 715 O O . ILE A 1 90 ? 7.452 22.787 1.556 1.00 83.38 90 ILE A O 1
ATOM 719 N N . VAL A 1 91 ? 8.827 21.006 1.437 1.00 84.94 91 VAL A N 1
ATOM 720 C CA . VAL A 1 91 ? 7.806 19.983 1.226 1.00 84.94 91 VAL A CA 1
ATOM 721 C C . VAL A 1 91 ? 7.772 19.014 2.401 1.00 84.94 91 VAL A C 1
ATOM 723 O O . VAL A 1 91 ? 8.715 18.902 3.187 1.00 84.94 91 VAL A O 1
ATOM 726 N N . ASN A 1 92 ? 6.654 18.307 2.543 1.00 87.69 92 ASN A N 1
ATOM 727 C CA . ASN A 1 92 ? 6.521 17.274 3.556 1.00 87.69 92 ASN A CA 1
ATOM 728 C C . ASN A 1 92 ? 7.103 15.951 3.030 1.00 87.69 92 ASN A C 1
ATOM 730 O O . ASN A 1 92 ? 6.409 15.256 2.293 1.00 87.69 92 ASN A O 1
ATOM 734 N N . LYS A 1 93 ? 8.334 15.601 3.430 1.00 86.56 93 LYS A N 1
ATOM 735 C CA . LYS A 1 93 ? 9.014 14.326 3.113 1.00 86.56 93 LYS A CA 1
ATOM 736 C C . LYS A 1 93 ? 8.800 13.237 4.174 1.00 86.56 93 LYS A C 1
ATOM 738 O O . LYS A 1 93 ? 9.582 12.293 4.285 1.00 86.56 93 LYS A O 1
ATOM 743 N N . ASN A 1 94 ? 7.788 13.380 5.030 1.00 89.00 94 ASN A N 1
ATOM 744 C CA . ASN A 1 94 ? 7.421 12.321 5.967 1.00 89.00 94 ASN A CA 1
ATOM 745 C C . ASN A 1 94 ? 6.951 11.077 5.193 1.00 89.00 94 ASN A C 1
ATOM 747 O O . ASN A 1 94 ? 6.383 11.209 4.105 1.00 89.00 94 ASN A O 1
ATOM 751 N N . ARG A 1 95 ? 7.123 9.880 5.761 1.00 89.62 95 ARG A N 1
ATOM 752 C CA . ARG A 1 95 ? 6.615 8.642 5.153 1.00 89.62 95 ARG A CA 1
ATOM 753 C C . ARG A 1 95 ? 5.131 8.454 5.440 1.00 89.62 95 ARG A C 1
ATOM 755 O O . ARG A 1 95 ? 4.569 9.100 6.332 1.00 89.62 95 ARG A O 1
ATOM 762 N N . ARG A 1 96 ? 4.499 7.572 4.671 1.00 91.81 96 ARG A N 1
ATOM 763 C CA . ARG A 1 96 ? 3.087 7.220 4.822 1.00 91.81 96 ARG A CA 1
ATOM 764 C C . ARG A 1 96 ? 2.929 5.833 5.439 1.00 91.81 96 ARG A C 1
ATOM 766 O O . ARG A 1 96 ? 3.762 4.944 5.270 1.00 91.81 96 ARG A O 1
ATOM 773 N N . GLY A 1 97 ? 1.841 5.663 6.169 1.00 93.19 97 GLY A N 1
ATOM 774 C CA . GLY A 1 97 ? 1.472 4.437 6.858 1.00 93.19 97 GLY A CA 1
ATOM 775 C C . GLY A 1 97 ? 0.091 3.947 6.443 1.00 93.19 97 GLY A C 1
ATOM 776 O O . GLY A 1 97 ? -0.583 4.574 5.627 1.00 93.19 97 GLY A O 1
ATOM 777 N N . ILE A 1 98 ? -0.367 2.868 7.070 1.00 95.44 98 ILE A N 1
ATOM 778 C CA . ILE A 1 98 ? -1.712 2.323 6.891 1.00 95.44 98 ILE A CA 1
ATOM 779 C C . ILE A 1 98 ? -2.288 1.841 8.223 1.00 95.44 98 ILE A C 1
ATOM 781 O O . ILE A 1 98 ? -1.584 1.250 9.044 1.00 95.44 98 ILE A O 1
ATOM 785 N N . VAL A 1 99 ? -3.578 2.083 8.425 1.00 96.88 99 VAL A N 1
ATOM 786 C CA . VAL A 1 99 ? -4.392 1.485 9.485 1.00 96.88 99 VAL A CA 1
ATOM 787 C C . VAL A 1 99 ? -5.574 0.796 8.820 1.00 96.88 99 VAL A C 1
ATOM 789 O O . VAL A 1 99 ? -6.282 1.424 8.038 1.00 96.88 99 VAL A O 1
ATOM 792 N N . ILE A 1 100 ? -5.783 -0.480 9.129 1.00 97.25 100 ILE A N 1
ATOM 793 C CA . ILE A 1 100 ? -6.916 -1.265 8.635 1.00 97.25 100 ILE A CA 1
ATOM 794 C C . ILE A 1 100 ? -7.783 -1.642 9.826 1.00 97.25 100 ILE A C 1
ATOM 796 O O . ILE A 1 100 ? -7.292 -2.250 10.782 1.00 97.25 100 ILE A O 1
ATOM 800 N N . LEU A 1 101 ? -9.058 -1.275 9.757 1.00 96.38 101 LEU A N 1
ATOM 801 C CA . LEU A 1 101 ? -10.065 -1.587 10.755 1.00 96.38 101 LEU A CA 1
ATOM 802 C C . LEU A 1 101 ? -11.118 -2.503 10.142 1.00 96.38 101 LEU A C 1
ATOM 804 O O . LEU A 1 101 ? -11.756 -2.105 9.169 1.00 96.38 101 LEU A O 1
ATOM 808 N N . LEU A 1 102 ? -11.333 -3.672 10.744 1.00 96.38 102 LEU A N 1
ATOM 809 C CA . LEU A 1 102 ? -12.483 -4.506 10.412 1.00 96.38 102 LEU A CA 1
ATOM 810 C C . LEU A 1 102 ? -13.696 -4.083 11.235 1.00 96.38 102 LEU A C 1
ATOM 812 O O . LEU A 1 102 ? -13.569 -3.793 12.431 1.00 96.38 102 LEU A O 1
ATOM 816 N N . SER A 1 103 ? -14.857 -4.048 10.597 1.00 94.50 103 SER A N 1
ATOM 817 C CA . SER A 1 103 ? -16.134 -3.733 11.222 1.00 94.50 103 SER A CA 1
ATOM 818 C C . SER A 1 103 ? -16.880 -5.006 11.612 1.00 94.50 103 SER A C 1
ATOM 820 O O . SER A 1 103 ? -16.698 -6.068 11.035 1.00 94.50 103 SER A O 1
ATOM 822 N N . ASN A 1 104 ? -17.751 -4.901 12.610 1.00 91.31 104 ASN A N 1
ATOM 823 C CA . ASN A 1 104 ? -18.809 -5.887 12.856 1.00 91.31 104 ASN A CA 1
ATOM 824 C C . ASN A 1 104 ? -20.199 -5.231 12.899 1.00 91.31 104 ASN A C 1
ATOM 826 O O . ASN A 1 104 ? -21.113 -5.723 13.562 1.00 91.31 104 ASN A O 1
ATOM 830 N N . GLY A 1 105 ? -20.327 -4.066 12.258 1.00 85.12 105 GLY A N 1
ATOM 831 C CA . GLY A 1 105 ? -21.536 -3.243 12.202 1.00 85.12 105 GLY A CA 1
ATOM 832 C C . GLY A 1 105 ? -21.612 -2.199 13.317 1.00 85.12 105 GLY A C 1
ATOM 833 O O . GLY A 1 105 ? -21.998 -1.059 13.067 1.00 85.12 105 GLY A O 1
ATOM 834 N N . ASP A 1 106 ? -21.178 -2.546 14.532 1.00 84.56 106 ASP A N 1
ATOM 835 C CA . ASP A 1 106 ? -21.231 -1.640 15.688 1.00 84.56 106 ASP A CA 1
ATOM 836 C C . ASP A 1 106 ? -19.858 -1.156 16.164 1.00 84.56 106 ASP A C 1
ATOM 838 O O . ASP A 1 106 ? -19.750 -0.081 16.770 1.00 84.56 106 ASP A O 1
ATOM 842 N N . LYS A 1 107 ? -18.816 -1.960 15.941 1.00 91.25 107 LYS A N 1
ATOM 843 C CA . LYS A 1 107 ? -17.455 -1.741 16.435 1.00 91.25 107 LYS A CA 1
ATOM 844 C C . LYS A 1 107 ? -16.443 -1.923 15.316 1.00 91.25 107 LYS A C 1
ATOM 846 O O . LYS A 1 107 ? -16.667 -2.689 14.388 1.00 91.25 107 LYS A O 1
ATOM 851 N N . TYR A 1 108 ? -15.304 -1.265 15.498 1.00 94.56 108 TYR A N 1
ATOM 852 C CA . TYR A 1 108 ? -14.142 -1.361 14.627 1.00 94.56 108 TYR A CA 1
ATOM 853 C C . TYR A 1 108 ? -12.958 -1.937 15.409 1.00 94.56 108 TYR A C 1
ATOM 855 O O . TYR A 1 108 ? -12.644 -1.449 16.4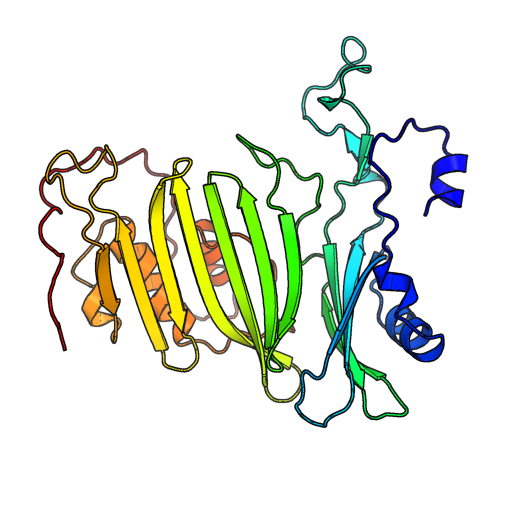99 1.00 94.56 108 TYR A O 1
ATOM 863 N N . GLU A 1 109 ? -12.303 -2.959 14.863 1.00 94.25 109 GLU A N 1
ATOM 864 C CA . GLU A 1 109 ? -11.089 -3.575 15.408 1.00 94.25 109 GLU A CA 1
ATOM 865 C C . GLU A 1 109 ? -9.919 -3.336 14.454 1.00 94.25 109 GLU A C 1
ATOM 867 O O . GLU A 1 109 ? -9.985 -3.684 13.277 1.00 94.25 109 GLU A O 1
ATOM 872 N N . ALA A 1 110 ? -8.830 -2.754 14.960 1.00 95.06 110 ALA A N 1
ATOM 873 C CA . ALA A 1 110 ? -7.616 -2.596 14.173 1.00 95.06 110 ALA A CA 1
ATOM 874 C C . ALA A 1 110 ? -6.902 -3.934 14.009 1.00 95.06 110 ALA A C 1
ATOM 876 O O . ALA A 1 110 ? -6.445 -4.518 14.990 1.00 95.06 110 ALA A O 1
ATOM 877 N N . VAL A 1 111 ? -6.773 -4.378 12.761 1.00 95.69 111 VAL A N 1
ATOM 878 C CA . VAL A 1 111 ? -6.104 -5.638 12.412 1.00 95.69 111 VAL A CA 1
ATOM 879 C C . VAL A 1 111 ? -4.689 -5.419 11.891 1.00 95.69 111 VAL A C 1
ATOM 881 O O . VAL A 1 111 ? -3.803 -6.223 12.155 1.00 95.69 111 VAL A O 1
ATOM 884 N N . VAL A 1 112 ? -4.438 -4.288 11.225 1.00 95.69 112 VAL A N 1
ATOM 885 C CA . VAL A 1 112 ? -3.100 -3.898 10.763 1.00 95.69 112 VAL A CA 1
ATOM 886 C C . VAL A 1 112 ? -2.865 -2.429 11.077 1.00 95.69 112 VAL A C 1
ATOM 888 O O . VAL A 1 112 ? -3.723 -1.577 10.856 1.00 95.69 112 VAL A O 1
ATOM 891 N N . THR A 1 113 ? -1.683 -2.115 11.602 1.00 96.00 113 THR A N 1
ATOM 892 C CA . THR A 1 113 ? -1.221 -0.741 11.817 1.00 96.00 113 THR A CA 1
ATOM 893 C C . THR A 1 113 ? 0.262 -0.663 11.490 1.00 96.00 113 THR A C 1
ATOM 895 O O . THR A 1 113 ? 1.092 -1.272 12.165 1.00 96.00 113 THR A O 1
ATOM 898 N N . LYS A 1 114 ? 0.602 0.096 10.450 1.00 92.56 114 LYS A N 1
ATOM 899 C CA . LYS A 1 114 ? 1.979 0.329 10.006 1.00 92.56 114 LYS A CA 1
ATOM 900 C C . LYS A 1 114 ? 2.202 1.820 9.850 1.00 92.56 114 LYS A C 1
ATOM 902 O O . LYS A 1 114 ? 1.391 2.513 9.249 1.00 92.56 114 LYS A O 1
ATOM 907 N N . ARG A 1 115 ? 3.306 2.313 10.399 1.00 91.06 115 ARG A N 1
ATOM 908 C CA . ARG A 1 115 ? 3.596 3.749 10.464 1.00 91.06 115 ARG A CA 1
ATOM 909 C C . ARG A 1 115 ? 4.225 4.296 9.180 1.00 91.06 115 ARG A C 1
ATOM 911 O O . ARG A 1 115 ? 3.896 5.402 8.781 1.00 91.06 115 ARG A O 1
ATOM 918 N N . ASP A 1 116 ? 5.123 3.533 8.566 1.00 86.94 116 ASP A N 1
ATOM 919 C CA . ASP A 1 116 ? 6.098 4.012 7.576 1.00 86.94 116 ASP A CA 1
ATOM 920 C C . ASP A 1 116 ? 6.297 3.031 6.404 1.00 86.94 116 ASP A C 1
ATOM 922 O O . ASP A 1 116 ? 7.385 2.919 5.828 1.00 86.94 116 ASP A O 1
ATOM 926 N N . ILE A 1 117 ? 5.225 2.326 6.033 1.00 86.44 117 ILE A N 1
ATOM 927 C CA . ILE A 1 117 ? 5.239 1.299 4.985 1.00 86.44 117 ILE A CA 1
ATOM 928 C C . ILE A 1 117 ? 5.310 1.878 3.564 1.00 86.44 117 ILE A C 1
ATOM 930 O O . ILE A 1 117 ? 5.835 1.216 2.673 1.00 86.44 117 ILE A O 1
ATOM 934 N N . PHE A 1 118 ? 4.847 3.110 3.361 1.00 87.62 118 PHE A N 1
ATOM 935 C CA . PHE A 1 118 ? 4.789 3.782 2.067 1.00 87.62 118 PHE A CA 1
ATOM 936 C C . PHE A 1 118 ? 5.731 4.989 2.023 1.00 87.62 118 PHE A C 1
ATOM 938 O O . PHE A 1 118 ? 5.990 5.645 3.036 1.00 87.62 118 PHE A O 1
ATOM 945 N N . GLU A 1 119 ? 6.209 5.315 0.828 1.00 83.25 119 GLU A N 1
ATOM 946 C CA . GLU A 1 119 ? 7.022 6.508 0.582 1.00 83.25 119 GLU A CA 1
ATOM 947 C C . GLU A 1 119 ? 6.216 7.798 0.725 1.00 83.25 119 GLU A C 1
ATOM 949 O O . GLU A 1 119 ? 4.985 7.824 0.582 1.00 83.25 119 GLU A O 1
ATOM 954 N N . SER A 1 120 ? 6.926 8.887 1.001 1.00 84.69 120 SER A N 1
ATOM 955 C CA . SER A 1 120 ? 6.375 10.231 0.912 1.00 84.69 120 SER A CA 1
ATOM 956 C C . SER A 1 120 ? 5.945 10.577 -0.519 1.00 84.69 120 SER A C 1
ATOM 958 O O . SER A 1 120 ? 6.666 10.243 -1.454 1.00 84.69 120 SER A O 1
ATOM 960 N N . PRO A 1 121 ? 4.853 11.339 -0.723 1.00 80.06 121 PRO A N 1
ATOM 961 C CA . PRO A 1 121 ? 4.548 11.901 -2.042 1.00 80.06 121 PRO A CA 1
ATOM 962 C C . PRO A 1 121 ? 5.596 12.922 -2.525 1.00 80.06 121 PRO A C 1
ATOM 964 O O . PRO A 1 121 ? 5.569 13.308 -3.685 1.00 80.06 121 PRO A O 1
ATOM 967 N N . ASN A 1 122 ? 6.501 13.376 -1.646 1.00 81.06 122 ASN A N 1
ATOM 968 C CA . ASN A 1 122 ? 7.559 14.341 -1.964 1.00 81.06 122 ASN A CA 1
ATOM 969 C C . ASN A 1 122 ? 8.976 13.768 -1.762 1.00 81.06 122 ASN A C 1
ATOM 971 O O . ASN A 1 122 ? 9.923 14.530 -1.548 1.00 81.06 122 ASN A O 1
ATOM 975 N N . GLU A 1 123 ? 9.127 12.440 -1.726 1.00 74.50 123 GLU A N 1
ATOM 976 C CA . GLU A 1 123 ? 10.454 11.811 -1.751 1.00 74.50 123 GLU A CA 1
ATOM 977 C C . GLU A 1 123 ? 11.137 12.056 -3.111 1.00 74.50 123 GLU A C 1
ATOM 979 O O . GLU A 1 123 ? 10.481 12.361 -4.107 1.00 74.50 123 GLU A O 1
ATOM 984 N N . ASP A 1 124 ? 12.470 11.989 -3.142 1.00 67.56 124 ASP A N 1
ATOM 985 C CA . ASP A 1 124 ? 13.219 12.137 -4.391 1.00 67.56 124 ASP A CA 1
ATOM 986 C C . ASP A 1 124 ? 12.986 10.895 -5.265 1.00 67.56 124 ASP A C 1
ATOM 988 O O . ASP A 1 124 ? 13.383 9.788 -4.903 1.00 67.56 124 ASP A O 1
ATOM 992 N N . GLY A 1 125 ? 12.323 11.078 -6.410 1.00 63.12 125 GLY A N 1
ATOM 993 C CA . GLY A 1 125 ? 12.074 10.021 -7.391 1.00 63.12 125 GLY A CA 1
ATOM 994 C C . GLY A 1 125 ? 13.288 9.703 -8.272 1.00 63.12 125 GLY A C 1
ATOM 995 O O . GLY A 1 125 ? 13.148 8.982 -9.263 1.00 63.12 125 GLY A O 1
ATOM 996 N N . GLY A 1 126 ? 14.464 10.258 -7.961 1.00 67.94 126 GLY A N 1
ATOM 997 C CA . GLY A 1 126 ? 15.706 10.087 -8.699 1.00 67.94 126 GLY A CA 1
ATOM 998 C C . GLY A 1 126 ? 15.680 10.850 -10.020 1.00 67.94 126 GLY A C 1
ATOM 999 O O . GLY A 1 126 ? 15.667 12.076 -10.062 1.00 67.94 126 GLY A O 1
ATOM 1000 N N . ALA A 1 127 ? 15.674 10.123 -11.139 1.00 60.09 127 ALA A N 1
ATOM 1001 C CA . ALA A 1 127 ? 15.636 10.740 -12.467 1.00 60.09 127 ALA A CA 1
ATOM 1002 C C . ALA A 1 127 ? 14.259 11.345 -12.827 1.00 60.09 127 ALA A C 1
ATOM 1004 O O . ALA A 1 127 ? 14.132 11.988 -13.874 1.00 60.09 127 ALA A O 1
ATOM 1005 N N . TYR A 1 128 ? 13.222 11.118 -12.007 1.00 67.12 128 TYR A N 1
ATOM 1006 C CA . TYR A 1 128 ? 11.850 11.558 -12.270 1.00 67.12 128 TYR A CA 1
ATOM 1007 C C . TYR A 1 128 ? 11.058 11.908 -10.993 1.00 67.12 128 TYR A C 1
ATOM 1009 O O . TYR A 1 128 ? 11.635 12.005 -9.915 1.00 67.12 128 TYR A O 1
ATOM 1017 N N . PHE A 1 129 ? 9.744 12.154 -11.111 1.00 69.12 129 PHE A N 1
ATOM 1018 C CA . PHE A 1 129 ? 8.866 12.404 -9.956 1.00 69.12 129 PHE A CA 1
ATOM 1019 C C . PHE A 1 129 ? 8.636 11.117 -9.152 1.00 69.12 129 PHE A C 1
ATOM 1021 O O . PHE A 1 129 ? 8.591 10.066 -9.776 1.00 69.12 129 PHE A O 1
ATOM 1028 N N . PRO A 1 130 ? 8.463 11.158 -7.819 1.00 71.94 130 PRO A N 1
ATOM 1029 C CA . PRO A 1 130 ? 8.223 9.959 -7.012 1.00 71.94 130 PRO A CA 1
ATOM 1030 C C . PRO A 1 130 ? 6.932 9.224 -7.422 1.00 71.94 130 PRO A C 1
ATOM 1032 O O . PRO A 1 130 ? 5.935 9.883 -7.714 1.00 71.94 130 PRO A O 1
ATOM 1035 N N . PRO A 1 131 ? 6.905 7.879 -7.412 1.00 76.88 131 PRO A N 1
ATOM 1036 C CA . PRO A 1 131 ? 5.725 7.103 -7.791 1.00 76.88 131 PRO A CA 1
ATOM 1037 C C . PRO A 1 131 ? 4.451 7.501 -7.024 1.00 76.88 131 PRO A C 1
ATOM 1039 O O . PRO A 1 131 ? 4.443 7.626 -5.796 1.00 76.88 131 PRO A O 1
ATOM 1042 N N . GLU A 1 132 ? 3.343 7.649 -7.746 1.00 83.50 132 GLU A N 1
ATOM 1043 C CA . GLU A 1 132 ? 2.043 7.997 -7.173 1.00 83.50 132 GLU A CA 1
ATOM 1044 C C . GLU A 1 132 ? 1.352 6.749 -6.617 1.00 83.50 132 GLU A C 1
ATOM 1046 O O . GLU A 1 132 ? 1.073 5.809 -7.358 1.00 83.50 132 GLU A O 1
ATOM 1051 N N . LEU A 1 133 ? 1.054 6.753 -5.315 1.00 84.94 133 LEU A N 1
ATOM 1052 C CA . LEU A 1 133 ? 0.348 5.667 -4.629 1.00 84.94 133 LEU A CA 1
ATOM 1053 C C . LEU A 1 133 ? -1.169 5.889 -4.659 1.00 84.94 133 LEU A C 1
ATOM 1055 O O . LEU A 1 133 ? -1.646 6.908 -4.158 1.00 84.94 133 LEU A O 1
ATOM 1059 N N . ALA A 1 134 ? -1.906 4.874 -5.101 1.00 88.00 134 ALA A N 1
ATOM 1060 C CA . ALA A 1 134 ? -3.338 4.711 -4.889 1.00 88.00 134 ALA A CA 1
ATOM 1061 C C . ALA A 1 134 ? -3.607 3.453 -4.048 1.00 88.00 134 ALA A C 1
ATOM 1063 O O . ALA A 1 134 ? -3.014 2.394 -4.269 1.00 88.00 134 ALA A O 1
ATOM 1064 N N . VAL A 1 135 ? -4.508 3.569 -3.072 1.00 89.75 135 VAL A N 1
ATOM 1065 C CA . VAL A 1 135 ? -4.976 2.437 -2.264 1.00 89.75 135 VAL A CA 1
ATOM 1066 C C . VAL A 1 135 ? -6.425 2.162 -2.628 1.00 89.75 135 VAL A C 1
ATOM 1068 O O . VAL A 1 135 ? -7.254 3.069 -2.605 1.00 89.75 135 VAL A O 1
ATOM 1071 N N . GLU A 1 136 ? -6.737 0.914 -2.960 1.00 91.31 136 GLU A N 1
ATOM 1072 C CA . GLU A 1 136 ? -8.068 0.524 -3.421 1.00 91.31 136 GLU A CA 1
ATOM 1073 C C . GLU A 1 136 ? -8.559 -0.739 -2.719 1.00 91.31 136 GLU A C 1
ATOM 1075 O O . GLU A 1 136 ? -7.777 -1.624 -2.372 1.00 91.31 136 GLU A O 1
ATOM 1080 N N . ILE A 1 137 ? -9.879 -0.842 -2.558 1.00 93.50 137 ILE A N 1
ATOM 1081 C CA . ILE A 1 137 ? -10.548 -2.085 -2.173 1.00 93.50 137 ILE A CA 1
ATOM 1082 C C . ILE A 1 137 ? -11.392 -2.531 -3.358 1.00 93.50 137 ILE A C 1
ATOM 1084 O O . ILE A 1 137 ? -12.280 -1.806 -3.809 1.00 93.50 137 ILE A O 1
ATOM 1088 N N . LYS A 1 138 ? -11.119 -3.729 -3.875 1.00 91.06 138 LYS A N 1
ATOM 1089 C CA . LYS A 1 138 ? -11.866 -4.303 -4.997 1.00 91.06 138 LYS A CA 1
ATOM 1090 C C . LYS A 1 138 ? -11.971 -5.806 -4.830 1.00 91.06 138 LYS A C 1
ATOM 1092 O O . LYS A 1 138 ? -10.965 -6.462 -4.609 1.00 91.06 138 LYS A O 1
ATOM 1097 N N . ASN A 1 139 ? -13.177 -6.355 -4.976 1.00 93.31 139 ASN A N 1
ATOM 1098 C CA . ASN A 1 139 ? -13.445 -7.792 -4.814 1.00 93.31 139 ASN A CA 1
ATOM 1099 C C . ASN A 1 139 ? -12.973 -8.357 -3.454 1.00 93.31 139 ASN A C 1
ATOM 1101 O O . ASN A 1 139 ? -12.494 -9.490 -3.388 1.00 93.31 139 ASN A O 1
ATOM 1105 N N . SER A 1 140 ? -13.090 -7.557 -2.388 1.00 95.94 140 SER A N 1
ATOM 1106 C CA . SER A 1 140 ? -12.572 -7.863 -1.043 1.00 95.94 140 SER A CA 1
ATOM 1107 C C . SER A 1 140 ? -11.058 -8.086 -0.979 1.00 95.94 140 SER A C 1
ATOM 1109 O O . SER A 1 140 ? -10.549 -8.754 -0.083 1.00 95.94 140 SER A O 1
ATOM 1111 N N . GLU A 1 141 ? -10.329 -7.520 -1.938 1.00 96.38 141 GLU A N 1
ATOM 1112 C CA . GLU A 1 141 ? -8.875 -7.451 -1.941 1.00 96.38 141 GLU A CA 1
ATOM 1113 C C . GLU A 1 141 ? -8.439 -6.006 -1.710 1.00 96.38 141 GLU A C 1
ATOM 1115 O O . GLU A 1 141 ? -9.012 -5.069 -2.274 1.00 96.38 141 GLU A O 1
ATOM 1120 N N . LEU A 1 142 ? -7.399 -5.842 -0.897 1.00 97.44 142 LEU A N 1
ATOM 1121 C CA . LEU A 1 142 ? -6.723 -4.577 -0.667 1.00 97.44 142 LEU A CA 1
ATOM 1122 C C . LEU A 1 142 ? -5.567 -4.433 -1.656 1.00 97.44 142 LEU A C 1
ATOM 1124 O O . LEU A 1 142 ? -4.676 -5.282 -1.711 1.00 97.44 142 LEU A O 1
ATOM 1128 N N . LYS A 1 143 ? -5.572 -3.349 -2.423 1.00 93.75 143 LYS A N 1
ATOM 1129 C CA . LYS A 1 143 ? -4.630 -3.099 -3.511 1.00 93.75 143 LYS A CA 1
ATOM 1130 C C . LYS A 1 143 ? -3.804 -1.857 -3.228 1.00 93.75 143 LYS A C 1
ATOM 1132 O O . LYS A 1 143 ? -4.357 -0.814 -2.884 1.00 93.75 143 LYS A O 1
ATOM 1137 N N . PHE A 1 144 ? -2.492 -1.969 -3.401 1.00 92.44 144 PHE A N 1
ATOM 1138 C CA . PHE A 1 144 ? -1.560 -0.842 -3.394 1.00 92.44 144 PHE A CA 1
ATOM 1139 C C . PHE A 1 144 ? -1.009 -0.679 -4.800 1.00 92.44 144 PHE A C 1
ATOM 1141 O O . PHE A 1 144 ? -0.167 -1.469 -5.228 1.00 92.44 144 PHE A O 1
ATOM 1148 N N . PHE A 1 145 ? -1.516 0.316 -5.514 1.00 86.19 145 PHE A N 1
ATOM 1149 C CA . PHE A 1 145 ? -1.143 0.617 -6.885 1.00 86.19 145 PHE A CA 1
ATOM 1150 C C . PHE A 1 145 ? -0.178 1.797 -6.917 1.00 86.19 145 PHE A C 1
ATOM 1152 O O . PHE A 1 145 ? -0.419 2.816 -6.278 1.00 86.19 145 PHE A O 1
ATOM 1159 N N . TYR A 1 146 ? 0.897 1.666 -7.680 1.00 83.81 146 TYR A N 1
ATOM 1160 C CA . TYR A 1 146 ? 1.903 2.695 -7.872 1.00 83.81 146 TYR A CA 1
ATOM 1161 C C . TYR A 1 146 ? 2.013 3.033 -9.350 1.00 83.81 146 TYR A C 1
ATOM 1163 O O . TYR A 1 146 ? 2.311 2.156 -10.157 1.00 83.81 146 TYR A O 1
ATOM 1171 N N . SER A 1 147 ? 1.815 4.301 -9.697 1.00 83.44 147 SER A N 1
ATOM 1172 C CA . SER A 1 147 ? 2.019 4.827 -11.046 1.00 83.44 147 SER A CA 1
ATOM 1173 C C . SER A 1 147 ? 3.328 5.603 -11.117 1.00 83.44 147 SER A C 1
ATOM 1175 O O . SER A 1 147 ? 3.555 6.524 -10.336 1.00 83.44 147 SER A O 1
ATOM 1177 N N . TYR A 1 148 ? 4.174 5.279 -12.090 1.00 83.31 148 TYR A N 1
ATOM 1178 C CA . TYR A 1 148 ? 5.429 5.984 -12.360 1.00 83.31 148 TYR A CA 1
ATOM 1179 C C . TYR A 1 148 ? 5.427 6.595 -13.773 1.00 83.31 148 TYR A C 1
ATOM 1181 O O . TYR A 1 148 ? 6.444 6.700 -14.466 1.00 83.31 148 TYR A O 1
ATOM 1189 N N . GLY A 1 149 ? 4.234 6.996 -14.227 1.00 79.94 149 GLY A N 1
ATOM 1190 C CA . GLY A 1 149 ? 4.012 7.654 -15.508 1.00 79.94 149 GLY A CA 1
ATOM 1191 C C . GLY A 1 149 ? 4.547 6.838 -16.685 1.00 79.94 149 GLY A C 1
ATOM 1192 O O . GLY A 1 149 ? 4.166 5.691 -16.906 1.00 79.94 149 GLY A O 1
ATOM 1193 N N . LYS A 1 150 ? 5.456 7.438 -17.459 1.00 78.56 150 LYS A N 1
ATOM 1194 C CA . LYS A 1 150 ? 6.027 6.831 -18.673 1.00 78.56 150 LYS A CA 1
ATOM 1195 C C . LYS A 1 150 ? 6.934 5.617 -18.419 1.00 78.56 150 LYS A C 1
ATOM 1197 O O . LYS A 1 150 ? 7.360 4.986 -19.380 1.00 78.56 150 LYS A O 1
ATOM 1202 N N . TYR A 1 151 ? 7.284 5.358 -17.160 1.00 79.25 151 TYR A N 1
ATOM 1203 C CA . TYR A 1 151 ? 8.130 4.236 -16.755 1.00 79.25 151 TYR A CA 1
ATOM 1204 C C . TYR A 1 151 ? 7.315 3.010 -16.330 1.00 79.25 151 TYR A C 1
ATOM 1206 O O . TYR A 1 151 ? 7.881 1.937 -16.146 1.00 79.25 151 TYR A O 1
ATOM 1214 N N . GLY A 1 152 ? 5.988 3.151 -16.237 1.00 81.94 152 GLY A N 1
ATOM 1215 C CA . GLY A 1 152 ? 5.067 2.058 -15.953 1.00 81.94 152 GLY A CA 1
ATOM 1216 C C . GLY A 1 152 ? 4.444 2.137 -14.566 1.00 81.94 152 GLY A C 1
ATOM 1217 O O . GLY A 1 152 ? 4.240 3.228 -14.031 1.00 81.94 152 GLY A O 1
ATOM 1218 N N . TYR A 1 153 ? 4.061 0.986 -14.025 1.00 83.56 153 TYR A N 1
ATOM 1219 C CA . TYR A 1 153 ? 3.306 0.880 -12.779 1.00 83.56 153 TYR A CA 1
ATOM 1220 C C . TYR A 1 153 ? 3.515 -0.478 -12.114 1.00 83.56 153 TYR A C 1
ATOM 1222 O O . TYR A 1 153 ? 3.926 -1.444 -12.753 1.00 83.56 153 TYR A O 1
ATOM 1230 N N . TRP A 1 154 ? 3.167 -0.587 -10.838 1.00 86.62 154 TRP A N 1
ATOM 1231 C CA . TRP A 1 154 ? 3.102 -1.875 -10.155 1.00 86.62 154 TRP A CA 1
ATOM 1232 C C . TRP A 1 154 ? 1.984 -1.906 -9.117 1.00 86.62 154 TRP A C 1
ATOM 1234 O O . TRP A 1 154 ? 1.504 -0.877 -8.655 1.00 86.62 154 TRP A O 1
ATOM 1244 N N . GLU A 1 155 ? 1.540 -3.106 -8.769 1.00 85.75 155 GLU A N 1
ATOM 1245 C CA . GLU A 1 155 ? 0.423 -3.353 -7.871 1.00 85.75 155 GLU A CA 1
ATOM 1246 C C . GLU A 1 155 ? 0.755 -4.500 -6.913 1.00 85.75 155 GLU A C 1
ATOM 1248 O O . GLU A 1 155 ? 1.173 -5.579 -7.342 1.00 85.75 155 GLU A O 1
ATOM 1253 N N . TYR A 1 156 ? 0.500 -4.293 -5.622 1.00 90.06 156 TYR A N 1
ATOM 1254 C CA . TYR A 1 156 ? 0.428 -5.363 -4.626 1.00 90.06 156 TYR A CA 1
ATOM 1255 C C . TYR A 1 156 ? -1.023 -5.620 -4.279 1.00 90.06 156 TYR A C 1
ATOM 1257 O O . TYR A 1 156 ? -1.761 -4.683 -3.980 1.00 90.06 156 TYR A O 1
ATOM 1265 N N . VAL A 1 157 ? -1.414 -6.887 -4.258 1.00 93.62 157 VAL A N 1
ATOM 1266 C CA . VAL A 1 157 ? -2.759 -7.305 -3.880 1.00 93.62 157 VAL A CA 1
ATOM 1267 C C . VAL A 1 157 ? -2.669 -8.171 -2.640 1.00 93.62 157 VAL A C 1
ATOM 1269 O O . VAL A 1 157 ? -1.969 -9.189 -2.621 1.00 93.62 157 VAL A O 1
ATOM 1272 N N . PHE A 1 158 ? -3.412 -7.774 -1.620 1.00 95.50 158 PHE A N 1
ATOM 1273 C CA . PHE A 1 158 ? -3.536 -8.473 -0.360 1.00 95.50 158 PHE A CA 1
ATOM 1274 C C . PHE A 1 158 ? -4.977 -8.923 -0.141 1.00 95.50 158 PHE A C 1
ATOM 1276 O O . PHE A 1 158 ? -5.921 -8.200 -0.449 1.00 95.50 158 PHE A O 1
ATOM 1283 N N . ALA A 1 159 ? -5.144 -10.101 0.446 1.00 96.25 159 ALA A N 1
ATOM 1284 C CA . ALA A 1 159 ? -6.442 -10.611 0.868 1.00 96.25 159 ALA A CA 1
ATOM 1285 C C . ALA A 1 159 ? -6.399 -10.971 2.353 1.00 96.25 159 ALA A C 1
ATOM 1287 O O . ALA A 1 159 ? -5.352 -11.383 2.863 1.00 96.25 159 ALA A O 1
ATOM 1288 N N . LEU A 1 160 ? -7.532 -10.826 3.040 1.00 96.44 160 LEU A N 1
ATOM 1289 C CA . LEU A 1 160 ? -7.638 -11.197 4.445 1.00 96.44 160 LEU A CA 1
ATOM 1290 C C . LEU A 1 160 ? -7.389 -12.708 4.619 1.00 96.44 160 LEU A C 1
ATOM 1292 O O . LEU A 1 160 ? -7.990 -13.540 3.940 1.00 96.44 160 LEU A O 1
ATOM 1296 N N . ASP A 1 161 ? -6.500 -13.055 5.544 1.00 93.25 161 ASP A N 1
ATOM 1297 C CA . ASP A 1 161 ? -6.135 -14.416 5.928 1.00 93.25 161 ASP A CA 1
ATOM 1298 C C . ASP A 1 161 ? -6.089 -14.517 7.460 1.00 93.25 161 ASP A C 1
ATOM 1300 O O . ASP A 1 161 ? -5.100 -14.184 8.122 1.00 93.25 161 ASP A O 1
ATOM 1304 N N . GLY A 1 162 ? -7.208 -14.943 8.048 1.00 91.56 162 GLY A N 1
ATOM 1305 C CA . GLY A 1 162 ? -7.394 -14.950 9.496 1.00 91.56 162 GLY A CA 1
ATOM 1306 C C . GLY A 1 162 ? -7.576 -13.536 10.049 1.00 91.56 162 GLY A C 1
ATOM 1307 O O . GLY A 1 162 ? -8.651 -12.963 9.920 1.00 91.56 162 GLY A O 1
ATOM 1308 N N . LYS A 1 163 ? -6.544 -12.996 10.707 1.00 90.94 163 LYS A N 1
ATOM 1309 C CA . LYS A 1 163 ? -6.558 -11.661 11.342 1.00 90.94 163 LYS A CA 1
ATOM 1310 C C . LYS A 1 163 ? -5.588 -10.665 10.699 1.00 90.94 163 LYS A C 1
ATOM 1312 O O . LYS A 1 163 ? -5.320 -9.618 11.275 1.00 90.94 163 LYS A O 1
ATOM 1317 N N . ASP A 1 164 ? -5.029 -11.009 9.548 1.00 94.44 164 ASP A N 1
ATOM 1318 C CA . ASP A 1 164 ? -4.040 -10.199 8.839 1.00 94.44 164 ASP A CA 1
ATOM 1319 C C . ASP A 1 164 ? -4.273 -10.317 7.330 1.00 94.44 164 ASP A C 1
ATOM 1321 O O . ASP A 1 164 ? -5.162 -11.036 6.883 1.00 94.44 164 ASP A O 1
ATOM 1325 N N . PHE A 1 165 ? -3.480 -9.616 6.538 1.00 94.25 165 PHE A N 1
ATOM 1326 C CA . PHE A 1 165 ? -3.586 -9.547 5.094 1.00 94.25 165 PHE A CA 1
ATOM 1327 C C . PHE A 1 165 ? -2.397 -10.256 4.460 1.00 94.25 165 PHE A C 1
ATOM 1329 O O . PHE A 1 165 ? -1.258 -9.819 4.595 1.00 94.25 165 PHE A O 1
ATOM 1336 N N . ARG A 1 166 ? -2.648 -11.357 3.753 1.00 92.38 166 ARG A N 1
ATOM 1337 C CA . ARG A 1 166 ? -1.612 -12.096 3.026 1.00 92.38 166 ARG A CA 1
ATOM 1338 C C . ARG A 1 166 ? -1.490 -11.551 1.610 1.00 92.38 166 ARG A C 1
ATOM 1340 O O . ARG A 1 166 ? -2.508 -11.323 0.957 1.00 92.38 166 ARG A O 1
ATOM 1347 N N . ILE A 1 167 ? -0.265 -11.397 1.109 1.00 90.69 167 ILE A N 1
ATOM 1348 C CA . ILE A 1 167 ? -0.068 -11.091 -0.313 1.00 90.69 167 ILE A CA 1
ATOM 1349 C C . ILE A 1 167 ? -0.584 -12.257 -1.169 1.00 90.69 167 ILE A C 1
ATOM 1351 O O . ILE A 1 167 ? -0.285 -13.429 -0.919 1.00 90.69 167 ILE A O 1
ATOM 1355 N N . VAL A 1 168 ? -1.395 -11.938 -2.171 1.00 92.50 168 VAL A N 1
ATOM 1356 C CA . VAL A 1 168 ? -1.967 -12.921 -3.102 1.00 92.50 168 VAL A CA 1
ATOM 1357 C C . VAL A 1 168 ? -1.467 -12.711 -4.519 1.00 92.50 168 VAL A C 1
ATOM 1359 O O . VAL A 1 168 ? -1.284 -13.686 -5.248 1.00 92.50 168 VAL A O 1
ATOM 1362 N N . LYS A 1 169 ? -1.181 -11.462 -4.896 1.00 90.88 169 LYS A N 1
ATOM 1363 C CA . LYS A 1 169 ? -0.707 -11.127 -6.232 1.00 90.88 169 LYS A CA 1
ATOM 1364 C C . LYS A 1 169 ? 0.252 -9.943 -6.201 1.00 90.88 169 LYS A C 1
ATOM 1366 O O . LYS A 1 169 ? 0.077 -9.014 -5.417 1.00 90.88 169 LYS A O 1
ATOM 1371 N N . TYR A 1 170 ? 1.231 -9.980 -7.092 1.00 87.88 170 TYR A N 1
ATOM 1372 C CA . TYR A 1 170 ? 2.016 -8.821 -7.492 1.00 87.88 170 TYR A CA 1
ATOM 1373 C C . TYR A 1 170 ? 1.961 -8.682 -9.012 1.00 87.88 170 TYR A C 1
ATOM 1375 O O . TYR A 1 170 ? 1.975 -9.682 -9.735 1.00 87.88 170 TYR A O 1
ATOM 1383 N N . LEU A 1 171 ? 1.876 -7.449 -9.491 1.00 85.62 171 LEU A N 1
ATOM 1384 C CA . LEU A 1 171 ? 1.946 -7.111 -10.905 1.00 85.62 171 LEU A CA 1
ATOM 1385 C C . LEU A 1 171 ? 2.915 -5.947 -11.069 1.00 85.62 171 LEU A C 1
ATOM 1387 O O . LEU A 1 171 ? 2.801 -4.962 -10.356 1.00 85.62 171 LEU A O 1
ATOM 1391 N N . SER A 1 172 ? 3.825 -6.034 -12.026 1.00 83.00 172 SER A N 1
ATOM 1392 C CA . SER A 1 172 ? 4.688 -4.933 -12.440 1.00 83.00 172 SER A CA 1
ATOM 1393 C C . SER A 1 172 ? 4.624 -4.788 -13.944 1.00 83.00 172 SER A C 1
ATOM 1395 O O . SER A 1 172 ? 4.603 -5.783 -14.664 1.00 83.00 172 SER A O 1
ATOM 1397 N N . ASN A 1 173 ? 4.592 -3.556 -14.417 1.00 78.62 173 ASN A N 1
ATOM 1398 C CA . ASN A 1 173 ? 4.697 -3.187 -15.810 1.00 78.62 173 ASN A CA 1
ATOM 1399 C C . ASN A 1 173 ? 5.797 -2.135 -15.911 1.00 78.62 173 ASN A C 1
ATOM 1401 O O . ASN A 1 173 ? 5.678 -1.062 -15.326 1.00 78.62 173 ASN A O 1
ATOM 1405 N N . VAL A 1 174 ? 6.850 -2.455 -16.654 1.00 79.62 174 VAL A N 1
ATOM 1406 C CA . VAL A 1 174 ? 7.961 -1.548 -16.925 1.00 79.62 174 VAL A CA 1
ATOM 1407 C C . VAL A 1 174 ? 7.843 -1.063 -18.352 1.00 79.62 174 VAL A C 1
ATOM 1409 O O . VAL A 1 174 ? 7.698 -1.859 -19.282 1.00 79.62 174 VAL A O 1
ATOM 1412 N N . ASN A 1 175 ? 7.887 0.255 -18.512 1.00 73.69 175 ASN A N 1
ATOM 1413 C CA . ASN A 1 175 ? 7.712 0.925 -19.790 1.00 73.69 175 ASN A CA 1
ATOM 1414 C C . ASN A 1 175 ? 8.928 1.793 -20.108 1.00 73.69 175 ASN A C 1
ATOM 1416 O O . ASN A 1 175 ? 9.533 2.404 -19.227 1.00 73.69 175 ASN A O 1
ATOM 1420 N N . ASN A 1 176 ? 9.210 1.940 -21.399 1.00 73.75 176 ASN A N 1
ATOM 1421 C CA . ASN A 1 176 ? 10.051 3.009 -21.909 1.00 73.75 176 ASN A CA 1
ATOM 1422 C C . ASN A 1 176 ? 9.191 3.946 -22.761 1.00 73.75 176 ASN A C 1
ATOM 1424 O O . ASN A 1 176 ? 8.969 3.735 -23.958 1.00 73.75 176 ASN A O 1
ATOM 1428 N N . GLY A 1 177 ? 8.647 4.984 -22.124 1.00 73.00 177 GLY A N 1
ATOM 1429 C CA . GLY A 1 177 ? 7.737 5.890 -22.811 1.00 73.00 177 GLY A CA 1
ATOM 1430 C C . GLY A 1 177 ? 6.370 5.228 -23.035 1.00 73.00 177 GLY A C 1
ATOM 1431 O O . GLY A 1 177 ? 5.796 4.683 -22.096 1.00 73.00 177 GLY A O 1
ATOM 1432 N N . PRO A 1 178 ? 5.813 5.273 -24.257 1.00 69.00 178 PRO A N 1
ATOM 1433 C CA . PRO A 1 178 ? 4.528 4.645 -24.564 1.00 69.00 178 PRO A CA 1
ATOM 1434 C C . PRO A 1 178 ? 4.633 3.133 -24.826 1.00 69.00 178 PRO A C 1
ATOM 1436 O O . PRO A 1 178 ? 3.623 2.509 -25.146 1.00 69.00 178 PRO A O 1
ATOM 1439 N N . VAL A 1 179 ? 5.836 2.553 -24.769 1.00 68.12 179 VAL A N 1
ATOM 1440 C CA . VAL A 1 179 ? 6.087 1.157 -25.140 1.00 68.12 179 VAL A CA 1
ATOM 1441 C C . VAL A 1 179 ? 6.374 0.343 -23.877 1.00 68.12 179 VAL A C 1
ATOM 1443 O O . VAL A 1 179 ? 7.384 0.607 -23.221 1.00 68.12 179 VAL A O 1
ATOM 1446 N N . PRO A 1 180 ? 5.525 -0.644 -23.535 1.00 68.31 180 PRO A N 1
ATOM 1447 C CA . PRO A 1 180 ? 5.850 -1.624 -22.509 1.00 68.31 180 PRO A CA 1
ATOM 1448 C C . PRO A 1 180 ? 7.084 -2.417 -22.901 1.00 68.31 180 PRO A C 1
ATOM 1450 O O . PRO A 1 180 ? 7.170 -2.865 -24.040 1.00 68.31 180 PRO A O 1
ATOM 1453 N N . GLU A 1 181 ? 8.020 -2.572 -21.975 1.00 70.81 181 GLU A N 1
ATOM 1454 C CA . GLU A 1 181 ? 9.236 -3.366 -22.145 1.00 70.81 181 GLU A CA 1
ATOM 1455 C C . GLU A 1 181 ? 9.002 -4.778 -21.608 1.00 70.81 181 GLU A C 1
ATOM 1457 O O . GLU A 1 181 ? 9.119 -5.752 -22.353 1.00 70.81 181 GLU A O 1
ATOM 1462 N N . TYR A 1 182 ? 8.553 -4.886 -20.355 1.00 71.38 182 TYR A N 1
ATOM 1463 C CA . TYR A 1 182 ? 8.113 -6.149 -19.772 1.00 71.38 182 TYR A CA 1
ATOM 1464 C C . TYR A 1 182 ? 7.007 -5.978 -18.725 1.00 71.38 182 TYR A C 1
ATOM 1466 O O . TYR A 1 182 ? 6.823 -4.923 -18.117 1.00 71.38 182 TYR A O 1
ATOM 1474 N N . ILE A 1 183 ? 6.250 -7.051 -18.514 1.00 77.31 183 ILE A N 1
ATOM 1475 C CA . ILE A 1 183 ? 5.229 -7.200 -17.482 1.00 77.31 183 ILE A CA 1
ATOM 1476 C C . ILE A 1 183 ? 5.578 -8.437 -16.666 1.00 77.31 183 ILE A C 1
ATOM 1478 O O . ILE A 1 183 ? 5.772 -9.511 -17.227 1.00 77.31 183 ILE A O 1
ATOM 1482 N N . VAL A 1 184 ? 5.625 -8.307 -15.346 1.00 77.25 184 VAL A N 1
ATOM 1483 C CA . VAL A 1 184 ? 5.831 -9.422 -14.420 1.00 77.25 184 VAL A CA 1
ATOM 1484 C C . VAL A 1 184 ? 4.578 -9.599 -13.583 1.00 77.25 184 VAL A C 1
ATOM 1486 O O . VAL A 1 184 ? 4.114 -8.659 -12.945 1.00 77.25 184 VAL A O 1
ATOM 1489 N N . GLN A 1 185 ? 4.048 -10.815 -13.543 1.00 83.06 185 GLN A N 1
ATOM 1490 C CA . GLN A 1 185 ? 2.933 -11.187 -12.688 1.00 83.06 185 GLN A CA 1
ATOM 1491 C C . GLN A 1 185 ? 3.335 -12.340 -11.774 1.00 83.06 185 GLN A C 1
ATOM 1493 O O . GLN A 1 185 ? 3.763 -13.398 -12.231 1.00 83.06 185 GLN A O 1
ATOM 1498 N N . MET A 1 186 ? 3.127 -12.155 -10.475 1.00 83.25 186 MET A N 1
ATOM 1499 C CA . MET A 1 186 ? 3.348 -13.171 -9.453 1.00 83.25 186 MET A CA 1
ATOM 1500 C C . MET A 1 186 ? 2.014 -13.512 -8.803 1.00 83.25 186 MET A C 1
ATOM 1502 O O . MET A 1 186 ? 1.327 -12.634 -8.285 1.00 83.25 186 MET A O 1
ATOM 1506 N N . ASP A 1 187 ? 1.657 -14.788 -8.815 1.00 86.12 187 ASP A N 1
ATOM 1507 C CA . ASP A 1 187 ? 0.506 -15.332 -8.105 1.00 86.12 187 ASP A CA 1
ATOM 1508 C C . ASP A 1 187 ? 1.018 -16.165 -6.927 1.00 86.12 187 ASP A C 1
ATOM 1510 O O . ASP A 1 187 ? 1.561 -17.262 -7.100 1.00 86.12 187 ASP A O 1
ATOM 1514 N N . PHE A 1 188 ? 0.861 -15.616 -5.724 1.00 84.06 188 PHE A N 1
ATOM 1515 C CA . PHE A 1 188 ? 1.320 -16.218 -4.472 1.00 84.06 188 PHE A CA 1
ATOM 1516 C C . PHE A 1 188 ? 0.376 -17.322 -3.984 1.00 84.06 188 PHE A C 1
ATOM 1518 O O . PHE A 1 188 ? 0.738 -18.094 -3.101 1.00 84.06 188 PHE A O 1
ATOM 1525 N N . VAL A 1 189 ? -0.846 -17.402 -4.519 1.00 86.69 189 VAL A N 1
ATOM 1526 C CA . VAL A 1 189 ? -1.830 -18.433 -4.156 1.00 86.69 189 VAL A CA 1
ATOM 1527 C C . VAL A 1 189 ? -1.586 -19.701 -4.960 1.00 86.69 189 VAL A C 1
ATOM 1529 O O . VAL A 1 189 ? -1.547 -20.792 -4.402 1.00 86.69 189 VAL A O 1
ATOM 1532 N N . ASN A 1 190 ? -1.399 -19.548 -6.269 1.00 84.75 190 ASN A N 1
ATOM 1533 C CA . ASN A 1 190 ? -1.176 -20.657 -7.193 1.00 84.75 190 ASN A CA 1
ATOM 1534 C C . ASN A 1 190 ? 0.312 -20.942 -7.430 1.00 84.75 190 ASN A C 1
ATOM 1536 O O . ASN A 1 190 ? 0.645 -21.794 -8.253 1.00 84.75 190 ASN A O 1
ATOM 1540 N N . HIS A 1 191 ? 1.202 -20.211 -6.751 1.00 80.31 191 HIS A N 1
ATOM 1541 C CA . HIS A 1 191 ? 2.652 -20.273 -6.923 1.00 80.31 191 HIS A CA 1
ATOM 1542 C C . HIS A 1 191 ? 3.061 -20.178 -8.401 1.00 80.31 191 HIS A C 1
ATOM 1544 O O . HIS A 1 191 ? 3.892 -20.947 -8.885 1.00 80.31 191 HIS A O 1
ATOM 1550 N N . ARG A 1 192 ? 2.501 -19.213 -9.138 1.00 77.50 192 ARG A N 1
ATOM 1551 C CA . ARG A 1 192 ? 2.820 -18.965 -10.555 1.00 77.50 192 ARG A CA 1
ATOM 1552 C C . ARG A 1 192 ? 3.597 -17.669 -10.726 1.00 77.50 192 ARG A C 1
ATOM 1554 O O . ARG A 1 192 ? 3.373 -16.704 -10.004 1.00 77.50 192 ARG A O 1
ATOM 1561 N N . LEU A 1 193 ? 4.512 -17.669 -11.686 1.00 78.75 193 LEU A N 1
ATOM 1562 C CA . LEU A 1 193 ? 5.226 -16.482 -12.141 1.00 78.75 193 LEU A CA 1
ATOM 1563 C C . LEU A 1 193 ? 5.124 -16.429 -13.665 1.00 78.75 193 LEU A C 1
ATOM 1565 O O . LEU A 1 193 ? 5.383 -17.431 -14.331 1.00 78.75 193 LEU A O 1
ATOM 1569 N N . GLU A 1 194 ? 4.718 -15.279 -14.187 1.00 74.69 194 GLU A N 1
ATOM 1570 C CA . GLU A 1 194 ? 4.614 -15.011 -15.618 1.00 74.69 194 GLU A CA 1
ATOM 1571 C C . GLU A 1 194 ? 5.384 -13.733 -15.937 1.00 74.69 194 GLU A C 1
ATOM 1573 O O . GLU A 1 194 ? 5.205 -12.722 -15.254 1.00 74.69 194 GLU A O 1
ATOM 1578 N N . LYS A 1 195 ? 6.234 -13.783 -16.961 1.00 74.88 195 LYS A N 1
ATOM 1579 C CA . LYS A 1 195 ? 6.943 -12.621 -17.494 1.00 74.88 195 LYS A CA 1
ATOM 1580 C C . LYS A 1 195 ? 6.566 -12.476 -18.962 1.00 74.88 195 LYS A C 1
ATOM 1582 O O . LYS A 1 195 ? 6.787 -13.395 -19.742 1.00 74.88 195 LYS A O 1
ATOM 1587 N N . SER A 1 196 ? 5.987 -11.340 -19.325 1.00 71.38 196 SER A N 1
ATOM 1588 C CA . SER A 1 196 ? 5.712 -10.983 -20.713 1.00 71.38 196 SER A CA 1
ATOM 1589 C C . SER A 1 196 ? 6.701 -9.915 -21.156 1.00 71.38 196 SER A C 1
ATOM 1591 O O . SER A 1 196 ? 6.818 -8.903 -20.477 1.00 71.38 196 SER A O 1
ATOM 1593 N N . ALA A 1 197 ? 7.390 -10.104 -22.276 1.00 69.81 197 ALA A N 1
ATOM 1594 C CA . ALA A 1 197 ? 8.334 -9.136 -22.831 1.00 69.81 197 ALA A CA 1
ATOM 1595 C C . ALA A 1 197 ? 7.880 -8.657 -24.215 1.00 69.81 197 ALA A C 1
ATOM 1597 O O . ALA A 1 197 ? 7.325 -9.424 -25.009 1.00 69.81 197 ALA A O 1
ATOM 1598 N N . ASN A 1 198 ? 8.125 -7.380 -24.505 1.00 64.38 198 ASN A N 1
ATOM 1599 C CA . ASN A 1 198 ? 7.842 -6.787 -25.804 1.00 64.38 198 ASN A CA 1
ATOM 1600 C C . ASN A 1 198 ? 9.066 -6.874 -26.720 1.00 64.38 198 ASN A C 1
ATOM 1602 O O . ASN A 1 198 ? 10.080 -6.204 -26.512 1.00 64.38 198 ASN A O 1
ATOM 1606 N N . LEU A 1 199 ? 8.945 -7.662 -27.784 1.00 60.25 199 LEU A N 1
ATOM 1607 C CA . LEU A 1 199 ? 10.036 -7.914 -28.724 1.00 60.25 199 LEU A CA 1
ATOM 1608 C C . LEU A 1 199 ? 10.343 -6.725 -29.656 1.00 60.25 199 LEU A C 1
ATOM 1610 O O . LEU A 1 199 ? 11.382 -6.718 -30.302 1.00 60.25 199 LEU A O 1
ATOM 1614 N N . LEU A 1 200 ? 9.490 -5.691 -29.709 1.00 57.09 200 LEU A N 1
ATOM 1615 C CA . LEU A 1 200 ? 9.699 -4.492 -30.542 1.00 57.09 200 LEU A CA 1
ATOM 1616 C C . LEU A 1 200 ? 10.588 -3.417 -29.899 1.00 57.09 200 LEU A C 1
ATOM 1618 O O . LEU A 1 200 ? 10.787 -2.349 -30.489 1.00 57.09 200 LEU A O 1
ATOM 1622 N N . TYR A 1 201 ? 11.074 -3.642 -28.679 1.00 54.56 201 TYR A N 1
ATOM 1623 C CA . TYR A 1 201 ? 11.929 -2.683 -27.991 1.00 54.56 201 TYR A CA 1
ATOM 1624 C C . TYR A 1 201 ? 13.240 -2.464 -28.778 1.00 54.56 201 TYR A C 1
ATOM 1626 O O . TYR A 1 201 ? 13.856 -3.450 -29.156 1.00 54.56 201 TYR A O 1
ATOM 1634 N N . PRO A 1 202 ? 13.719 -1.225 -29.036 1.00 51.53 202 PRO A N 1
ATOM 1635 C CA . PRO A 1 202 ? 14.867 -0.965 -29.923 1.00 51.53 202 PRO A CA 1
ATOM 1636 C C . PRO A 1 202 ? 16.203 -1.619 -29.522 1.00 51.53 202 PRO A C 1
ATOM 1638 O O . PRO A 1 202 ? 17.125 -1.638 -30.341 1.00 51.53 202 PRO A O 1
ATOM 1641 N N . GLY A 1 203 ? 16.318 -2.119 -28.285 1.00 51.41 203 GLY A N 1
ATOM 1642 C CA . GLY A 1 203 ? 17.414 -2.994 -27.850 1.00 51.41 203 GLY A CA 1
ATOM 1643 C C . GLY A 1 203 ? 17.352 -4.398 -28.474 1.00 51.41 203 GLY A C 1
ATOM 1644 O O . GLY A 1 203 ? 18.386 -4.972 -28.786 1.00 51.41 203 GLY A O 1
ATOM 1645 N N . ASN A 1 204 ? 16.150 -4.898 -28.781 1.00 51.94 204 ASN A N 1
ATOM 1646 C CA . ASN A 1 204 ? 15.887 -6.091 -29.589 1.00 51.94 204 ASN A CA 1
ATOM 1647 C C . ASN A 1 204 ? 15.918 -5.717 -31.081 1.00 51.94 204 ASN A C 1
ATOM 1649 O O . ASN A 1 204 ? 14.896 -5.444 -31.710 1.00 51.94 204 ASN A O 1
ATOM 1653 N N . LYS A 1 205 ? 17.114 -5.642 -31.673 1.00 48.53 205 LYS A N 1
ATOM 1654 C CA . LYS A 1 205 ? 17.305 -5.175 -33.064 1.00 48.53 205 LYS A CA 1
ATOM 1655 C C . LYS A 1 205 ? 16.825 -6.125 -34.164 1.00 48.53 205 LYS A C 1
ATOM 1657 O O . LYS A 1 205 ? 16.979 -5.796 -35.342 1.00 48.53 205 LYS A O 1
ATOM 1662 N N . GLU A 1 206 ? 16.184 -7.238 -33.837 1.00 49.50 206 GLU A N 1
ATOM 1663 C CA . GLU A 1 206 ? 15.568 -8.106 -34.833 1.00 49.50 206 GLU A CA 1
ATOM 1664 C C . GLU A 1 206 ? 14.073 -8.277 -34.557 1.00 49.50 206 GLU A C 1
ATOM 1666 O O . GLU A 1 206 ? 13.649 -8.419 -33.422 1.00 49.50 206 GLU A O 1
ATOM 1671 N N . TYR A 1 207 ? 13.291 -8.315 -35.637 1.00 45.25 207 TYR A N 1
ATOM 1672 C CA . TYR A 1 207 ? 11.847 -8.579 -35.692 1.00 45.25 207 TYR A CA 1
ATOM 1673 C C . TYR A 1 207 ? 10.911 -7.369 -35.561 1.00 45.25 207 TYR A C 1
ATOM 1675 O O . TYR A 1 207 ? 10.316 -7.053 -34.540 1.00 45.25 207 TYR A O 1
ATOM 1683 N N . LYS A 1 208 ? 10.628 -6.778 -36.731 1.00 39.28 208 LYS A N 1
ATOM 1684 C CA . LYS A 1 208 ? 9.350 -6.110 -37.009 1.00 39.28 208 LYS A CA 1
ATOM 1685 C C . LYS A 1 208 ? 8.204 -7.121 -36.864 1.00 39.28 208 LYS A C 1
ATOM 1687 O O . LYS A 1 208 ? 7.858 -7.756 -37.859 1.00 39.28 208 LYS A O 1
ATOM 1692 N N . ARG A 1 209 ? 7.604 -7.248 -35.678 1.00 41.69 209 ARG A N 1
ATOM 1693 C CA . ARG A 1 209 ? 6.229 -7.738 -35.444 1.00 41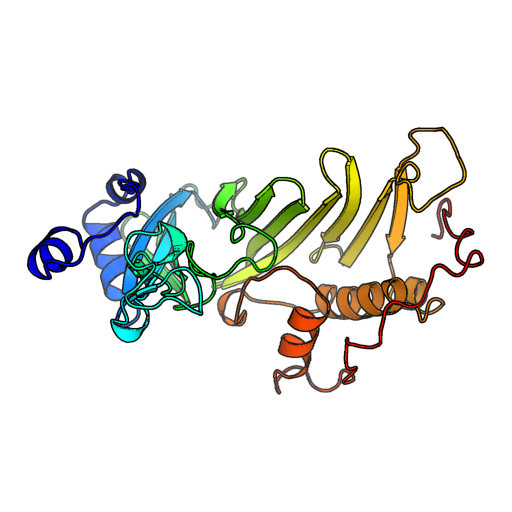.69 209 ARG A CA 1
ATOM 1694 C C . ARG A 1 209 ? 5.846 -7.527 -33.979 1.00 41.69 209 ARG A C 1
ATOM 1696 O O . ARG A 1 209 ? 6.661 -7.728 -33.094 1.00 41.69 209 ARG A O 1
ATOM 1703 N N . TYR A 1 210 ? 4.608 -7.097 -33.746 1.00 42.84 210 TYR A N 1
ATOM 1704 C CA . TYR A 1 210 ? 4.000 -7.074 -32.415 1.00 42.84 210 TYR A CA 1
ATOM 1705 C C . TYR A 1 210 ? 3.779 -8.536 -32.009 1.00 42.84 210 TYR A C 1
ATOM 1707 O O . TYR A 1 210 ? 2.786 -9.141 -32.405 1.00 42.84 210 TYR A O 1
ATOM 1715 N N . GLU A 1 211 ? 4.745 -9.131 -31.320 1.00 49.59 211 GLU A N 1
ATOM 1716 C CA . GLU A 1 211 ? 4.612 -10.456 -30.720 1.00 49.59 211 GLU A CA 1
ATOM 1717 C C . GLU A 1 211 ? 4.969 -10.324 -29.236 1.00 49.59 211 GLU A C 1
ATOM 1719 O O . GLU A 1 211 ? 6.066 -9.898 -28.877 1.00 49.59 211 GLU A O 1
ATOM 1724 N N . GLU A 1 212 ? 3.994 -10.609 -28.371 1.00 54.19 212 GLU A N 1
ATOM 1725 C CA . GLU A 1 212 ? 4.214 -10.740 -26.932 1.00 54.19 212 GLU A CA 1
ATOM 1726 C C . GLU A 1 212 ? 4.934 -12.071 -26.687 1.00 54.19 212 GLU A C 1
ATOM 1728 O O . GLU A 1 212 ? 4.394 -13.132 -27.011 1.00 54.19 212 GLU A O 1
ATOM 1733 N N . CYS A 1 213 ? 6.139 -12.035 -26.116 1.00 57.16 213 CYS A N 1
ATOM 1734 C CA . CYS A 1 213 ? 6.787 -13.248 -25.622 1.00 57.16 213 CYS A CA 1
ATOM 1735 C C . CYS A 1 213 ? 6.350 -13.469 -24.173 1.00 57.16 213 CYS A C 1
ATOM 1737 O O . CYS A 1 213 ? 6.565 -12.587 -23.348 1.00 57.16 213 CYS A O 1
ATOM 1739 N N . ILE A 1 214 ? 5.719 -14.607 -23.861 1.00 60.41 214 ILE A N 1
ATOM 1740 C CA . ILE A 1 214 ? 5.250 -14.933 -22.506 1.00 60.41 214 ILE A CA 1
ATOM 1741 C C . ILE A 1 214 ? 6.013 -16.145 -21.989 1.00 60.41 214 ILE A C 1
ATOM 1743 O O . ILE A 1 214 ? 5.860 -17.253 -22.502 1.00 60.41 214 ILE A O 1
ATOM 1747 N N . GLU A 1 215 ? 6.757 -15.949 -20.913 1.00 63.66 215 GLU A N 1
ATOM 1748 C CA . GLU A 1 215 ? 7.421 -17.002 -20.162 1.00 63.66 215 GLU A CA 1
ATOM 1749 C C . GLU A 1 215 ? 6.608 -17.345 -18.914 1.00 63.66 215 GLU A C 1
ATOM 1751 O O . GLU A 1 215 ? 6.151 -16.465 -18.177 1.00 63.66 215 GLU A O 1
ATOM 1756 N N . LYS A 1 216 ? 6.413 -18.643 -18.668 1.00 63.75 216 LYS A N 1
ATOM 1757 C CA . LYS A 1 216 ? 5.664 -19.156 -17.516 1.00 63.75 216 LYS A CA 1
ATOM 1758 C C . LYS A 1 216 ? 6.550 -20.079 -16.699 1.00 63.75 216 LYS A C 1
ATOM 1760 O O . LYS A 1 216 ? 7.077 -21.049 -17.228 1.00 63.75 216 LYS A O 1
ATOM 1765 N N . TYR A 1 217 ? 6.626 -19.817 -15.400 1.00 64.00 217 TYR A N 1
ATOM 1766 C CA . TYR A 1 217 ? 7.458 -20.571 -14.466 1.00 64.00 217 TYR A CA 1
ATOM 1767 C C . TYR A 1 217 ? 6.581 -21.283 -13.434 1.00 64.00 217 TYR A C 1
ATOM 1769 O O . TYR A 1 217 ? 5.908 -20.641 -12.609 1.00 64.00 217 TYR A O 1
ATOM 1777 N N . LYS A 1 218 ? 6.595 -22.620 -13.467 1.00 59.62 218 LYS A N 1
ATOM 1778 C CA . LYS A 1 218 ? 5.829 -23.487 -12.558 1.00 59.62 218 LYS A CA 1
ATOM 1779 C C . LYS A 1 218 ? 6.683 -24.047 -11.428 1.00 59.62 218 LYS A C 1
ATOM 1781 O O . LYS A 1 218 ? 6.135 -24.320 -10.366 1.00 59.62 218 LYS A O 1
ATOM 1786 N N . SER A 1 219 ? 7.997 -24.172 -11.623 1.00 59.91 219 SER A N 1
ATOM 1787 C CA . SER A 1 219 ? 8.948 -24.692 -10.639 1.00 59.91 219 SER A CA 1
ATOM 1788 C C . SER A 1 219 ? 10.226 -23.844 -10.530 1.00 59.91 219 SER A C 1
ATOM 1790 O O . SER A 1 219 ? 10.583 -23.118 -11.453 1.00 59.91 219 SER A O 1
ATOM 1792 N N . LEU A 1 220 ? 10.934 -23.930 -9.395 1.00 55.25 220 LEU A N 1
ATOM 1793 C CA . LEU A 1 220 ? 12.228 -23.254 -9.206 1.00 55.25 220 LEU A CA 1
ATOM 1794 C C . LEU A 1 220 ? 13.304 -23.840 -10.138 1.00 55.25 220 LEU A C 1
ATOM 1796 O O . LEU A 1 220 ? 14.255 -23.147 -10.484 1.00 55.25 220 LEU A O 1
ATOM 1800 N N . ASN A 1 221 ? 13.130 -25.094 -10.575 1.00 58.44 221 ASN A N 1
ATOM 1801 C CA . ASN A 1 221 ? 14.022 -25.756 -11.527 1.00 58.44 221 ASN A CA 1
ATOM 1802 C C . ASN A 1 221 ? 13.886 -25.170 -12.940 1.00 58.44 221 ASN A C 1
ATOM 1804 O O . ASN A 1 221 ? 14.859 -25.186 -13.685 1.00 58.44 221 ASN A O 1
ATOM 1808 N N . ASP A 1 222 ? 12.730 -24.589 -13.281 1.00 55.25 222 ASP A N 1
ATOM 1809 C CA . ASP A 1 222 ? 12.495 -23.941 -14.580 1.00 55.25 222 ASP A CA 1
ATOM 1810 C C . ASP A 1 222 ? 13.381 -22.689 -14.754 1.00 55.25 222 ASP A C 1
ATOM 1812 O O . ASP A 1 222 ? 13.658 -22.274 -15.874 1.00 55.25 222 ASP A O 1
ATOM 1816 N N . ALA A 1 223 ? 13.844 -22.109 -13.638 1.00 53.38 223 ALA A N 1
ATOM 1817 C CA . ALA A 1 223 ? 14.652 -20.890 -13.558 1.00 53.38 223 ALA A CA 1
ATOM 1818 C C . ALA A 1 223 ? 16.151 -21.146 -13.295 1.00 53.38 223 ALA A C 1
ATOM 1820 O O . ALA A 1 223 ? 16.918 -20.207 -13.097 1.00 53.38 223 ALA A O 1
ATOM 1821 N N . GLN A 1 224 ? 16.582 -22.410 -13.186 1.00 52.53 224 GLN A N 1
ATOM 1822 C CA . GLN A 1 224 ? 17.964 -22.740 -12.804 1.00 52.53 224 GLN A CA 1
ATOM 1823 C C . GLN A 1 224 ? 18.979 -22.619 -13.947 1.00 52.53 224 GLN A C 1
ATOM 1825 O O . GLN A 1 224 ? 20.173 -22.582 -13.666 1.00 52.53 224 GLN A O 1
ATOM 1830 N N . GLU A 1 225 ? 18.525 -22.564 -15.200 1.00 52.88 225 GLU A N 1
ATOM 1831 C CA . GLU A 1 225 ? 19.391 -22.583 -16.389 1.00 52.88 225 GLU A CA 1
ATOM 1832 C C . GLU A 1 225 ? 19.899 -21.194 -16.825 1.00 52.88 225 GLU A C 1
ATOM 1834 O O . GLU A 1 225 ? 20.628 -21.125 -17.808 1.00 52.88 225 GLU A O 1
ATOM 1839 N N . ASP A 1 226 ? 19.534 -20.128 -16.106 1.00 54.25 226 ASP A N 1
ATOM 1840 C CA . ASP A 1 226 ? 19.922 -18.736 -16.373 1.00 54.25 226 ASP A CA 1
ATOM 1841 C C . ASP A 1 226 ? 20.602 -18.139 -15.121 1.00 54.25 226 ASP A C 1
ATOM 1843 O O . ASP A 1 226 ? 20.048 -18.168 -14.012 1.00 54.25 226 ASP A O 1
ATOM 1847 N N . ASP A 1 227 ? 21.844 -17.682 -15.279 1.00 56.03 227 ASP A N 1
ATOM 1848 C CA . ASP A 1 227 ? 22.660 -17.010 -14.265 1.00 56.03 227 ASP A CA 1
ATOM 1849 C C . ASP A 1 227 ? 22.779 -15.489 -14.485 1.00 56.03 227 ASP A C 1
ATOM 1851 O O . ASP A 1 227 ? 23.432 -14.805 -13.689 1.00 56.03 227 ASP A O 1
ATOM 1855 N N . GLY A 1 228 ? 22.090 -14.954 -15.496 1.00 59.91 228 GLY A N 1
ATOM 1856 C CA . GLY A 1 228 ? 21.900 -13.534 -15.745 1.00 59.91 228 GLY A CA 1
ATOM 1857 C C . GLY A 1 228 ? 20.934 -12.859 -14.762 1.00 59.91 228 GLY A C 1
ATOM 1858 O O . GLY A 1 228 ? 20.406 -13.459 -13.816 1.00 59.91 228 GLY A O 1
ATOM 1859 N N . TYR A 1 229 ? 20.706 -11.556 -14.969 1.00 56.12 229 TYR A N 1
ATOM 1860 C CA . TYR A 1 229 ? 19.831 -10.736 -14.113 1.00 56.12 229 TYR A CA 1
ATOM 1861 C C . TYR A 1 229 ? 18.428 -11.346 -13.978 1.00 56.12 229 TYR A C 1
ATOM 1863 O O . TYR A 1 229 ? 17.876 -11.416 -12.874 1.00 56.12 229 TYR A O 1
ATOM 1871 N N . ASP A 1 230 ? 17.889 -11.841 -15.093 1.00 58.28 230 ASP A N 1
ATOM 1872 C CA . ASP A 1 230 ? 16.559 -12.428 -15.172 1.00 58.28 230 ASP A CA 1
ATOM 1873 C C . ASP A 1 230 ? 16.464 -13.737 -14.383 1.00 58.28 230 ASP A C 1
ATOM 1875 O O . ASP A 1 230 ? 15.595 -13.858 -13.514 1.00 58.28 230 ASP A O 1
ATOM 1879 N N . GLY A 1 231 ? 17.397 -14.672 -14.572 1.00 63.84 231 GLY A N 1
ATOM 1880 C CA . GLY A 1 231 ? 17.452 -15.922 -13.813 1.00 63.84 231 GLY A CA 1
ATOM 1881 C C . GLY A 1 231 ? 17.537 -15.726 -12.294 1.00 63.84 231 GLY A C 1
ATOM 1882 O O . GLY A 1 231 ? 16.825 -16.396 -11.529 1.00 63.84 231 GLY A O 1
ATOM 1883 N N . VAL A 1 232 ? 18.337 -14.760 -11.819 1.00 65.06 232 VAL A N 1
ATOM 1884 C CA . VAL A 1 232 ? 18.418 -14.441 -10.380 1.00 65.06 232 VAL A CA 1
ATOM 1885 C C . VAL A 1 232 ? 17.119 -13.813 -9.874 1.00 65.06 232 VAL A C 1
ATOM 1887 O O . VAL A 1 232 ? 16.614 -14.220 -8.819 1.00 65.06 232 VAL A O 1
ATOM 1890 N N . PHE A 1 233 ? 16.551 -12.856 -10.611 1.00 64.81 233 PHE A N 1
ATOM 1891 C CA . PHE A 1 233 ? 15.279 -12.223 -10.262 1.00 64.81 233 PHE A CA 1
ATOM 1892 C C . PHE A 1 233 ? 14.142 -13.253 -10.174 1.00 64.81 233 PHE A C 1
ATOM 1894 O O . PHE A 1 233 ? 13.403 -13.284 -9.184 1.00 64.81 233 PHE A O 1
ATOM 1901 N N . ILE A 1 234 ? 14.044 -14.150 -11.157 1.00 66.44 234 ILE A N 1
ATOM 1902 C CA . ILE A 1 234 ? 13.049 -15.228 -11.217 1.00 66.44 234 ILE A CA 1
ATOM 1903 C C . ILE A 1 234 ? 13.221 -16.183 -10.032 1.00 66.44 234 ILE A C 1
ATOM 1905 O O . ILE A 1 234 ? 12.236 -16.513 -9.368 1.00 66.44 234 ILE A O 1
ATOM 1909 N N . ARG A 1 235 ? 14.452 -16.606 -9.716 1.00 68.06 235 ARG A N 1
ATOM 1910 C CA . ARG A 1 235 ? 14.721 -17.527 -8.600 1.00 68.06 235 ARG A CA 1
ATOM 1911 C C . ARG A 1 235 ? 14.316 -16.935 -7.259 1.00 68.06 235 ARG A C 1
ATOM 1913 O O . ARG A 1 235 ? 13.548 -17.563 -6.529 1.00 68.06 235 ARG A O 1
ATOM 1920 N N . LYS A 1 236 ? 14.776 -15.719 -6.954 1.00 66.62 236 LYS A N 1
ATOM 1921 C CA . LYS A 1 236 ? 14.419 -15.062 -5.694 1.00 66.62 236 LYS A CA 1
ATOM 1922 C C . LYS A 1 236 ? 12.904 -14.793 -5.620 1.00 66.62 236 LYS A C 1
ATOM 1924 O O . LYS A 1 236 ? 12.284 -14.991 -4.578 1.00 66.62 236 LYS A O 1
ATOM 1929 N N . THR A 1 237 ? 12.275 -14.427 -6.739 1.00 65.69 237 THR A N 1
ATOM 1930 C CA . THR A 1 237 ? 10.812 -14.293 -6.839 1.00 65.69 237 THR A CA 1
ATOM 1931 C C . THR A 1 237 ? 10.091 -15.611 -6.552 1.00 65.69 237 THR A C 1
ATOM 1933 O O . THR A 1 237 ? 9.076 -15.639 -5.852 1.00 65.69 237 THR A O 1
ATOM 1936 N N . TYR A 1 238 ? 10.604 -16.725 -7.077 1.00 67.88 238 TYR A N 1
ATOM 1937 C CA . TYR A 1 238 ? 10.039 -18.045 -6.833 1.00 67.88 238 TYR A CA 1
ATOM 1938 C C . TYR A 1 238 ? 10.137 -18.422 -5.349 1.00 67.88 238 TYR A C 1
ATOM 1940 O O . TYR A 1 238 ? 9.187 -18.948 -4.775 1.00 67.88 238 TYR A O 1
ATOM 1948 N N . GLU A 1 239 ? 11.259 -18.137 -4.697 1.00 69.81 239 GLU A N 1
ATOM 1949 C CA . GLU A 1 239 ? 11.400 -18.363 -3.257 1.00 69.81 239 GLU A CA 1
ATOM 1950 C C . GLU A 1 239 ? 10.351 -17.561 -2.475 1.00 69.81 239 GLU A C 1
ATOM 1952 O O . GLU A 1 239 ? 9.653 -18.125 -1.630 1.00 69.81 239 GLU A O 1
ATOM 1957 N N . LEU A 1 240 ? 10.151 -16.286 -2.821 1.00 68.25 240 LEU A N 1
ATOM 1958 C CA . LEU A 1 240 ? 9.149 -15.427 -2.186 1.00 68.25 240 LEU A CA 1
ATOM 1959 C C . LEU A 1 240 ? 7.712 -15.906 -2.407 1.00 68.25 240 LEU A C 1
ATOM 1961 O O . LEU A 1 240 ? 6.932 -15.916 -1.456 1.00 68.25 240 LEU A O 1
ATOM 1965 N N . LYS A 1 241 ? 7.344 -16.361 -3.615 1.00 67.50 241 LYS A N 1
ATOM 1966 C CA . LYS A 1 241 ? 5.967 -16.825 -3.872 1.00 67.50 241 LYS A CA 1
ATOM 1967 C C . LYS A 1 241 ? 5.587 -18.088 -3.099 1.00 67.50 241 LYS A C 1
ATOM 1969 O O . LYS A 1 241 ? 4.405 -18.408 -3.018 1.00 67.50 241 LYS A O 1
ATOM 1974 N N . THR A 1 242 ? 6.566 -18.824 -2.567 1.00 68.50 242 THR A N 1
ATOM 1975 C CA . THR A 1 242 ? 6.321 -19.993 -1.702 1.00 68.50 242 THR A CA 1
ATOM 1976 C C . THR A 1 242 ? 6.173 -19.630 -0.226 1.00 68.50 242 THR A C 1
ATOM 1978 O O . THR A 1 242 ? 5.772 -20.473 0.576 1.00 68.50 242 THR A O 1
ATOM 1981 N N . GLN A 1 243 ? 6.459 -18.381 0.145 1.00 73.69 243 GLN A N 1
ATOM 1982 C CA . GLN A 1 243 ? 6.363 -17.907 1.518 1.00 73.69 243 GLN A CA 1
ATOM 1983 C C . GLN A 1 243 ? 4.992 -17.294 1.798 1.00 73.69 243 GLN A C 1
ATOM 1985 O O . GLN A 1 243 ? 4.378 -16.632 0.959 1.00 73.69 243 GLN A O 1
ATOM 1990 N N . LYS A 1 244 ? 4.519 -17.485 3.029 1.00 81.50 244 LYS A N 1
ATOM 1991 C CA . LYS A 1 244 ? 3.374 -16.746 3.552 1.00 81.50 244 LYS A CA 1
ATOM 1992 C C . LYS A 1 244 ? 3.873 -15.380 4.020 1.00 81.50 244 LYS A C 1
ATOM 1994 O O . LYS A 1 244 ? 4.494 -15.302 5.069 1.00 81.50 244 LYS A O 1
ATOM 1999 N N . ILE A 1 245 ? 3.605 -14.336 3.238 1.00 84.00 245 ILE A N 1
ATOM 2000 C CA . ILE A 1 245 ? 3.983 -12.956 3.569 1.00 84.00 245 ILE A CA 1
ATOM 2001 C C . ILE A 1 245 ? 2.739 -12.215 4.056 1.00 84.00 245 ILE A C 1
ATOM 2003 O O . ILE A 1 245 ? 1.771 -12.061 3.302 1.00 84.00 245 ILE A O 1
ATOM 2007 N N . LEU A 1 246 ? 2.772 -11.776 5.312 1.00 87.12 246 LEU A N 1
ATOM 2008 C CA . LEU A 1 246 ? 1.700 -11.019 5.949 1.00 87.12 246 LEU A CA 1
ATOM 2009 C C . LEU A 1 246 ? 2.003 -9.518 5.957 1.00 87.12 246 LEU A C 1
ATOM 2011 O O . LEU A 1 246 ? 3.139 -9.100 6.170 1.00 87.12 246 LEU A O 1
ATOM 2015 N N . LEU A 1 247 ? 0.983 -8.685 5.760 1.00 88.50 247 LEU A N 1
ATOM 2016 C CA . LEU A 1 247 ? 1.124 -7.231 5.683 1.00 88.50 247 LEU A CA 1
ATOM 2017 C C . LEU A 1 247 ? 1.679 -6.629 6.980 1.00 88.50 247 LEU A C 1
ATOM 2019 O O . LEU A 1 247 ? 2.439 -5.659 6.932 1.00 88.50 247 LEU A O 1
ATOM 2023 N N . SER A 1 248 ? 1.352 -7.205 8.140 1.00 85.62 248 SER A N 1
ATOM 2024 C CA . SER A 1 248 ? 1.939 -6.770 9.412 1.00 85.62 248 SER A CA 1
ATOM 2025 C C . SER A 1 248 ? 3.466 -6.950 9.466 1.00 85.62 248 SER A C 1
ATOM 2027 O O . SER A 1 248 ? 4.156 -6.129 10.083 1.00 85.62 248 SER A O 1
ATOM 2029 N N . GLU A 1 249 ? 4.006 -7.946 8.760 1.00 83.81 249 GLU A N 1
ATOM 2030 C CA . GLU A 1 249 ? 5.434 -8.283 8.688 1.00 83.81 249 GLU A CA 1
ATOM 2031 C C . GLU A 1 249 ? 6.171 -7.475 7.609 1.00 83.81 249 GLU A C 1
ATOM 2033 O O . GLU A 1 249 ? 7.380 -7.248 7.708 1.00 83.81 249 GLU A O 1
ATOM 2038 N N . VAL A 1 250 ? 5.449 -6.962 6.606 1.00 82.25 250 VAL A N 1
ATOM 2039 C CA . VAL A 1 250 ? 6.025 -6.124 5.546 1.00 82.25 250 VAL A CA 1
ATOM 2040 C C . VAL A 1 250 ? 6.622 -4.852 6.152 1.00 82.25 250 VAL A C 1
ATOM 2042 O O . VAL A 1 250 ? 5.943 -4.069 6.820 1.00 82.25 250 VAL A O 1
ATOM 2045 N N . LYS A 1 251 ? 7.918 -4.620 5.926 1.00 80.06 251 LYS A N 1
ATOM 2046 C CA . LYS A 1 251 ? 8.603 -3.402 6.391 1.00 80.06 251 LYS A CA 1
ATOM 2047 C C . LYS A 1 251 ? 8.277 -2.196 5.516 1.00 80.06 251 LYS A C 1
ATOM 2049 O O . LYS A 1 251 ? 7.951 -1.135 6.037 1.00 80.06 251 LYS A O 1
ATOM 2054 N N . LYS A 1 252 ? 8.360 -2.375 4.199 1.00 78.00 252 LYS A N 1
ATOM 2055 C CA . LYS A 1 252 ? 8.133 -1.343 3.188 1.00 78.00 252 LYS A CA 1
ATOM 2056 C C . LYS A 1 252 ? 7.463 -1.974 1.973 1.00 78.00 252 LYS A C 1
ATOM 2058 O O . LYS A 1 252 ? 7.823 -3.086 1.590 1.00 78.00 252 LYS A O 1
ATOM 2063 N N . VAL A 1 253 ? 6.524 -1.253 1.377 1.00 71.94 253 VAL A N 1
ATOM 2064 C CA . VAL A 1 253 ? 6.011 -1.524 0.036 1.00 71.94 253 VAL A CA 1
ATOM 2065 C C . VAL A 1 253 ? 6.701 -0.530 -0.894 1.00 71.94 253 VAL A C 1
ATOM 2067 O O . VAL A 1 253 ? 6.511 0.679 -0.779 1.00 71.94 253 VAL A O 1
ATOM 2070 N N . ASP A 1 254 ? 7.579 -1.052 -1.737 1.00 67.81 254 ASP A N 1
ATOM 2071 C CA . ASP A 1 254 ? 8.411 -0.315 -2.687 1.00 67.81 254 ASP A CA 1
ATOM 2072 C C . ASP A 1 254 ? 8.595 -1.185 -3.920 1.00 67.81 254 ASP A C 1
ATOM 2074 O O . ASP A 1 254 ? 8.483 -2.403 -3.786 1.00 67.81 254 ASP A O 1
ATOM 2078 N N . TYR A 1 255 ? 8.901 -0.586 -5.068 1.00 58.69 255 TYR A N 1
ATOM 2079 C CA . TYR A 1 255 ? 9.148 -1.297 -6.315 1.00 58.69 255 TYR A CA 1
ATOM 2080 C C . TYR A 1 255 ? 10.017 -2.540 -6.070 1.00 58.69 255 TYR A C 1
ATOM 2082 O O . TYR A 1 255 ? 11.096 -2.448 -5.475 1.00 58.69 255 TYR A O 1
ATOM 2090 N N . ILE A 1 256 ? 9.536 -3.716 -6.501 1.00 55.25 256 ILE A N 1
ATOM 2091 C CA . ILE A 1 256 ? 10.325 -4.950 -6.434 1.00 55.25 256 ILE A CA 1
ATOM 2092 C C . ILE A 1 256 ? 11.420 -4.861 -7.502 1.00 55.25 256 ILE A C 1
ATOM 2094 O O . ILE A 1 256 ? 11.305 -5.407 -8.594 1.00 55.25 256 ILE A O 1
ATOM 2098 N N . ASP A 1 257 ? 12.487 -4.153 -7.166 1.00 49.03 257 ASP A N 1
ATOM 2099 C CA . ASP A 1 257 ? 13.811 -4.295 -7.760 1.00 49.03 257 ASP A CA 1
ATOM 2100 C C . ASP A 1 257 ? 14.650 -5.204 -6.842 1.00 49.03 257 ASP A C 1
ATOM 2102 O O . ASP A 1 257 ? 14.286 -5.440 -5.683 1.00 49.03 257 ASP A O 1
ATOM 2106 N N . GLY A 1 258 ? 15.782 -5.718 -7.327 1.00 38.31 258 GLY A N 1
ATOM 2107 C CA . GLY A 1 258 ? 16.651 -6.661 -6.611 1.00 38.31 258 GLY A CA 1
ATOM 2108 C C . GLY A 1 258 ? 16.972 -6.253 -5.164 1.00 38.31 258 GLY A C 1
ATOM 2109 O O . GLY A 1 258 ? 17.091 -7.117 -4.297 1.00 38.31 258 GLY A O 1
ATOM 2110 N N . ARG A 1 259 ? 16.984 -4.942 -4.881 1.00 42.00 259 ARG A N 1
ATOM 2111 C CA . ARG A 1 259 ? 17.206 -4.339 -3.555 1.00 42.00 259 ARG A CA 1
ATOM 2112 C C . ARG A 1 259 ? 16.100 -4.622 -2.527 1.00 42.00 259 ARG A C 1
ATOM 2114 O O . ARG A 1 259 ? 16.410 -4.820 -1.357 1.00 42.00 259 ARG A O 1
ATOM 2121 N N . TRP A 1 260 ? 14.826 -4.688 -2.929 1.00 44.06 260 TRP A N 1
ATOM 2122 C CA . TRP A 1 260 ? 13.724 -5.026 -2.009 1.00 44.06 260 TRP A CA 1
ATOM 2123 C C . TRP A 1 260 ? 13.816 -6.485 -1.541 1.00 44.06 260 TRP A C 1
ATOM 2125 O O . TRP A 1 260 ? 13.542 -6.803 -0.381 1.00 44.06 260 TRP A O 1
ATOM 2135 N N . LEU A 1 261 ? 14.272 -7.377 -2.428 1.00 47.62 261 LEU A N 1
ATOM 2136 C CA . LEU A 1 261 ? 14.529 -8.770 -2.073 1.00 47.62 261 LEU A CA 1
ATOM 2137 C C . LEU A 1 261 ? 15.696 -8.911 -1.093 1.00 47.62 261 LEU A C 1
ATOM 2139 O O . LEU A 1 261 ? 15.625 -9.752 -0.198 1.00 47.62 261 LEU A O 1
ATOM 2143 N N . ASP A 1 262 ? 16.728 -8.078 -1.210 1.00 47.75 262 ASP A N 1
ATOM 2144 C CA . ASP A 1 262 ? 17.869 -8.097 -0.289 1.00 47.75 262 ASP A CA 1
ATOM 2145 C C . ASP A 1 262 ? 17.457 -7.704 1.144 1.00 47.75 262 ASP A C 1
ATOM 2147 O O . ASP A 1 262 ? 17.927 -8.294 2.121 1.00 47.75 262 ASP A O 1
ATOM 2151 N N . ASP A 1 263 ? 16.518 -6.767 1.303 1.00 47.81 263 ASP A N 1
ATOM 2152 C CA . ASP A 1 263 ? 15.988 -6.365 2.615 1.00 47.81 263 ASP A CA 1
ATOM 2153 C C . ASP A 1 263 ? 15.140 -7.461 3.287 1.00 47.81 263 ASP A C 1
ATOM 2155 O O . ASP A 1 263 ? 15.174 -7.615 4.518 1.00 47.81 263 ASP A O 1
ATOM 2159 N N . LEU A 1 264 ? 14.415 -8.259 2.494 1.00 48.69 264 LEU A N 1
ATOM 2160 C CA . LEU A 1 264 ? 13.723 -9.465 2.962 1.00 48.69 264 LEU A CA 1
ATOM 2161 C C . LEU A 1 264 ? 14.713 -10.581 3.325 1.00 48.69 264 LEU A C 1
ATOM 2163 O O . LEU A 1 264 ? 14.533 -11.236 4.349 1.00 48.69 264 LEU A O 1
ATOM 2167 N N . GLN A 1 265 ? 15.792 -10.750 2.557 1.00 49.12 265 GLN A N 1
ATOM 2168 C CA . GLN A 1 265 ? 16.858 -11.726 2.831 1.00 49.12 265 GLN A CA 1
ATOM 2169 C C . GLN A 1 265 ? 17.664 -11.395 4.100 1.00 49.12 265 GLN A C 1
ATOM 2171 O O . GLN A 1 265 ? 18.090 -12.295 4.824 1.00 49.12 265 GLN A O 1
ATOM 2176 N N . ASN A 1 266 ? 17.840 -10.109 4.416 1.00 47.31 266 ASN A N 1
ATOM 2177 C CA . ASN A 1 266 ? 18.531 -9.646 5.626 1.00 47.31 266 ASN A CA 1
ATOM 2178 C C . ASN A 1 266 ? 17.642 -9.652 6.886 1.00 47.31 266 ASN A C 1
ATOM 2180 O O . ASN A 1 266 ? 18.130 -9.459 8.007 1.00 47.31 266 ASN A O 1
ATOM 2184 N N . SER A 1 267 ? 16.335 -9.882 6.731 1.00 45.62 267 SER A N 1
ATOM 2185 C CA . SER A 1 267 ? 15.432 -10.166 7.840 1.00 45.62 267 SER A CA 1
ATOM 2186 C C . SER A 1 267 ? 15.826 -11.504 8.474 1.00 45.62 267 SER A C 1
ATOM 2188 O O . SER A 1 267 ? 15.598 -12.565 7.903 1.00 45.62 267 SER A O 1
ATOM 2190 N N . LYS A 1 268 ? 16.422 -11.467 9.673 1.00 42.66 268 LYS A N 1
ATOM 2191 C CA . LYS A 1 268 ? 16.912 -12.633 10.443 1.00 42.66 268 LYS A CA 1
ATOM 2192 C C . LYS A 1 268 ? 15.871 -13.736 10.739 1.00 42.66 268 LYS A C 1
ATOM 2194 O O . LYS A 1 268 ? 16.211 -14.695 11.427 1.00 42.66 268 LYS A O 1
ATOM 2199 N N . GLU A 1 269 ? 14.643 -13.626 10.241 1.00 42.91 269 GLU A N 1
ATOM 2200 C CA . GLU A 1 269 ? 13.562 -14.599 10.427 1.00 42.91 269 GLU A CA 1
ATOM 2201 C C . GLU A 1 269 ? 13.326 -15.524 9.220 1.00 42.91 269 GLU A C 1
ATOM 2203 O O . GLU A 1 269 ? 12.641 -16.533 9.363 1.00 42.91 269 GLU A O 1
ATOM 2208 N N . LEU A 1 270 ? 13.975 -15.295 8.072 1.00 41.62 270 LEU A N 1
ATOM 2209 C CA . LEU A 1 270 ? 13.979 -16.245 6.953 1.00 41.62 270 LEU A CA 1
ATOM 2210 C C . LEU A 1 270 ? 15.308 -16.998 6.923 1.00 41.62 270 LEU A C 1
ATOM 2212 O O . LEU A 1 270 ? 16.259 -16.646 6.228 1.00 41.62 270 LEU A O 1
ATOM 2216 N N . GLY A 1 271 ? 15.402 -18.029 7.760 1.00 31.89 271 GLY A N 1
ATOM 2217 C CA . GLY A 1 271 ? 16.588 -18.870 7.868 1.00 31.89 271 GLY A CA 1
ATOM 2218 C C . GLY A 1 271 ? 17.044 -19.423 6.512 1.00 31.89 271 GLY A C 1
ATOM 2219 O O . GLY A 1 271 ? 16.446 -20.363 6.003 1.00 31.89 271 GLY A O 1
ATOM 2220 N N . LYS A 1 272 ? 18.181 -18.891 6.035 1.00 36.50 272 LYS A N 1
ATOM 2221 C CA . LYS A 1 272 ? 1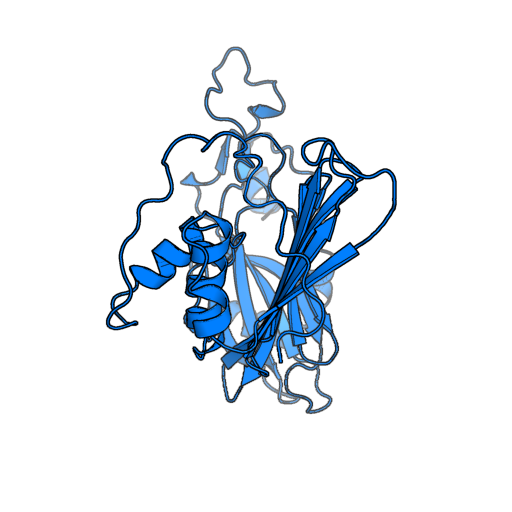9.025 -19.321 4.899 1.00 36.50 272 LYS A CA 1
ATOM 2222 C C . LYS A 1 272 ? 18.528 -18.979 3.488 1.00 36.50 272 LYS A C 1
ATOM 2224 O O . LYS A 1 272 ? 18.076 -19.884 2.801 1.00 36.50 272 LYS A O 1
ATOM 2229 N N . ILE A 1 273 ? 18.795 -17.769 2.983 1.00 32.69 273 ILE A N 1
ATOM 2230 C CA . ILE A 1 273 ? 18.924 -17.531 1.527 1.00 32.69 273 ILE A CA 1
ATOM 2231 C C . ILE A 1 273 ? 20.062 -16.520 1.257 1.00 32.69 273 ILE A C 1
ATOM 2233 O O . ILE A 1 273 ? 20.278 -15.604 2.046 1.00 32.69 273 ILE A O 1
ATOM 2237 N N . LEU A 1 274 ? 20.859 -16.779 0.206 1.00 28.20 274 LEU A N 1
ATOM 2238 C CA . LEU A 1 274 ? 22.168 -16.180 -0.104 1.00 28.20 274 LEU A CA 1
ATOM 2239 C C . LEU A 1 274 ? 22.159 -14.650 -0.290 1.00 28.20 274 LEU A C 1
ATOM 2241 O O . LEU A 1 274 ? 21.319 -14.104 -0.995 1.00 28.20 274 LEU A O 1
ATOM 2245 N N . LYS A 1 275 ? 23.207 -14.007 0.241 1.00 27.25 275 LYS A N 1
ATOM 2246 C CA . LYS A 1 275 ? 23.607 -12.619 -0.030 1.00 27.25 275 LYS A CA 1
ATOM 2247 C C . LYS A 1 275 ? 24.201 -12.504 -1.442 1.00 27.25 275 LYS A C 1
ATOM 2249 O O . LYS A 1 275 ? 25.168 -13.211 -1.724 1.00 27.25 275 LYS A O 1
ATOM 2254 N N . ILE A 1 276 ? 23.679 -11.618 -2.293 1.00 32.25 276 ILE A N 1
ATOM 2255 C CA . ILE A 1 276 ? 24.285 -11.259 -3.590 1.00 32.25 276 ILE A CA 1
ATOM 2256 C C . ILE A 1 276 ? 24.144 -9.746 -3.789 1.00 32.25 276 ILE A C 1
ATOM 2258 O O . ILE A 1 276 ? 23.038 -9.225 -3.707 1.00 32.25 276 ILE A O 1
ATOM 2262 N N . ASP A 1 277 ? 25.263 -9.062 -4.029 1.00 26.97 277 ASP A N 1
ATOM 2263 C CA . ASP A 1 277 ? 25.334 -7.610 -4.217 1.00 26.97 277 ASP A CA 1
ATOM 2264 C C . ASP A 1 277 ? 24.931 -7.228 -5.661 1.00 26.97 277 ASP A C 1
ATOM 2266 O O . ASP A 1 277 ? 25.601 -7.607 -6.619 1.00 26.97 277 ASP A O 1
ATOM 2270 N N . PHE A 1 278 ? 23.849 -6.458 -5.826 1.00 30.80 278 PHE A N 1
ATOM 2271 C CA . PHE A 1 278 ? 23.328 -5.995 -7.125 1.00 30.80 278 PHE A CA 1
ATOM 2272 C C . PHE A 1 278 ? 23.853 -4.608 -7.513 1.00 30.80 278 PHE A C 1
ATOM 2274 O O . PHE A 1 278 ? 23.086 -3.660 -7.618 1.00 30.80 278 PHE A O 1
ATOM 2281 N N . TRP A 1 279 ? 25.162 -4.482 -7.721 1.00 26.00 279 TRP A N 1
ATOM 2282 C CA . TRP A 1 279 ? 25.759 -3.385 -8.496 1.00 26.00 279 TRP A CA 1
ATOM 2283 C C . TRP A 1 279 ? 27.058 -3.889 -9.133 1.00 26.00 279 TRP A C 1
ATOM 2285 O O . TRP A 1 279 ? 28.153 -3.496 -8.739 1.00 26.00 279 TRP A O 1
ATOM 2295 N N . SER A 1 280 ? 26.949 -4.785 -10.113 1.00 26.66 280 SER A N 1
ATOM 2296 C CA . SER A 1 280 ? 27.976 -4.875 -11.149 1.00 26.66 280 SER A CA 1
ATOM 2297 C C . SER A 1 280 ? 27.437 -4.166 -12.381 1.00 26.66 280 SER A C 1
ATOM 2299 O O . SER A 1 280 ? 26.317 -4.429 -12.811 1.00 26.66 280 SER A O 1
ATOM 2301 N N . GLU A 1 281 ? 28.229 -3.219 -12.865 1.00 28.92 281 GLU A N 1
ATOM 2302 C CA . GLU A 1 281 ? 28.093 -2.478 -14.114 1.00 28.92 281 GLU A CA 1
ATOM 2303 C C . GLU A 1 281 ? 27.359 -3.275 -15.201 1.00 28.92 281 GLU A C 1
ATOM 2305 O O . GLU A 1 281 ? 27.666 -4.447 -15.401 1.00 28.92 281 GLU A O 1
ATOM 2310 N N . TYR A 1 282 ? 26.408 -2.611 -15.875 1.00 33.91 282 TYR A N 1
ATOM 2311 C CA . TYR A 1 282 ? 25.788 -3.005 -17.148 1.00 33.91 282 TYR A CA 1
ATOM 2312 C C . TYR A 1 282 ? 26.567 -4.137 -17.850 1.00 33.91 282 TYR A C 1
ATOM 2314 O O . TYR A 1 282 ? 27.592 -3.857 -18.485 1.00 33.91 282 TYR A O 1
ATOM 2322 N N . PRO A 1 283 ? 26.128 -5.405 -17.751 1.00 32.78 283 PRO A N 1
ATOM 2323 C CA . PRO A 1 283 ? 26.647 -6.424 -18.637 1.00 32.78 283 PRO A CA 1
ATOM 2324 C C . PRO A 1 283 ? 26.071 -6.085 -20.008 1.00 32.78 283 PRO A C 1
ATOM 2326 O O . PRO A 1 283 ? 24.860 -6.103 -20.210 1.00 32.78 283 PRO A O 1
ATOM 2329 N N . GLY A 1 284 ? 26.949 -5.623 -20.899 1.00 32.97 284 GLY A N 1
ATOM 2330 C CA . GLY A 1 284 ? 26.585 -5.259 -22.258 1.00 32.97 284 GLY A CA 1
ATOM 2331 C C . GLY A 1 284 ? 25.863 -6.407 -22.953 1.00 32.97 284 GLY A C 1
ATOM 2332 O O . GLY A 1 284 ? 26.209 -7.566 -22.738 1.00 32.97 284 GLY A O 1
ATOM 2333 N N . ASP A 1 285 ? 24.884 -6.033 -23.774 1.00 38.06 285 ASP A N 1
ATOM 2334 C CA . ASP A 1 285 ? 24.087 -6.889 -24.649 1.00 38.06 285 ASP A CA 1
ATOM 2335 C C . ASP A 1 285 ? 24.926 -8.047 -25.227 1.00 38.06 285 ASP A C 1
ATOM 2337 O O . ASP A 1 285 ? 25.666 -7.871 -26.199 1.00 38.06 285 ASP A O 1
ATOM 2341 N N . SER A 1 286 ? 24.848 -9.238 -24.625 1.00 34.78 286 SER A N 1
ATOM 2342 C CA . SER A 1 286 ? 25.374 -10.449 -25.247 1.00 34.78 286 SER A CA 1
ATOM 2343 C C . SER A 1 286 ? 24.266 -11.052 -26.098 1.00 34.78 286 SER A C 1
ATOM 2345 O O . SER A 1 286 ? 23.287 -11.581 -25.576 1.00 34.78 286 SER A O 1
ATOM 2347 N N . GLU A 1 287 ? 24.450 -10.968 -27.415 1.00 34.91 287 GLU A N 1
ATOM 2348 C CA . GLU A 1 287 ? 23.573 -11.445 -28.498 1.00 34.91 287 GLU A CA 1
ATOM 2349 C C . GLU A 1 287 ? 23.192 -12.952 -28.436 1.00 34.91 287 GLU A C 1
ATOM 2351 O O . GLU A 1 287 ? 22.477 -13.426 -29.314 1.00 34.91 287 GLU A O 1
ATOM 2356 N N . ASP A 1 288 ? 23.599 -13.707 -27.406 1.00 34.56 288 ASP A N 1
ATOM 2357 C CA . ASP A 1 288 ? 23.410 -15.165 -27.287 1.00 34.56 288 ASP A CA 1
ATOM 2358 C C . ASP A 1 288 ? 22.250 -15.614 -26.361 1.00 34.56 288 ASP A C 1
ATOM 2360 O O . ASP A 1 288 ? 21.889 -16.791 -26.371 1.00 34.56 288 ASP A O 1
ATOM 2364 N N . GLU A 1 289 ? 21.581 -14.714 -25.624 1.00 40.00 289 GLU A N 1
ATOM 2365 C CA . GLU A 1 289 ? 20.358 -15.039 -24.842 1.00 40.00 289 GLU A CA 1
ATOM 2366 C C . GLU A 1 289 ? 19.053 -14.909 -25.657 1.00 40.00 289 GLU A C 1
ATOM 2368 O O . GLU A 1 289 ? 17.939 -15.020 -25.148 1.00 40.00 289 GLU A O 1
ATOM 2373 N N . LEU A 1 290 ? 19.177 -14.747 -26.974 1.00 35.62 290 LEU A N 1
ATOM 2374 C CA . LEU A 1 290 ? 18.088 -14.519 -27.931 1.00 35.62 290 LEU A CA 1
ATOM 2375 C C . LEU A 1 290 ? 17.228 -15.764 -28.254 1.00 35.62 290 LEU A C 1
ATOM 2377 O O . LEU A 1 290 ? 16.501 -15.781 -29.247 1.00 35.62 290 LEU A O 1
ATOM 2381 N N . ALA A 1 291 ? 17.273 -16.820 -27.434 1.00 40.50 291 ALA A N 1
ATOM 2382 C CA . ALA A 1 291 ? 16.665 -18.113 -27.768 1.00 40.50 291 ALA A CA 1
ATOM 2383 C C . ALA A 1 291 ? 15.898 -18.810 -26.632 1.00 40.50 291 ALA A C 1
ATOM 2385 O O . ALA A 1 291 ? 15.959 -20.039 -26.526 1.00 40.50 291 ALA A O 1
ATOM 2386 N N . ARG A 1 292 ? 15.109 -18.084 -25.822 1.00 45.38 292 ARG A N 1
ATOM 2387 C CA . ARG A 1 292 ? 14.087 -18.724 -24.964 1.00 45.38 292 ARG A CA 1
ATOM 2388 C C . ARG A 1 292 ? 12.706 -18.073 -24.955 1.00 45.38 292 ARG A C 1
ATOM 2390 O O . ARG A 1 292 ? 11.994 -18.148 -23.966 1.00 45.38 292 ARG A O 1
ATOM 2397 N N . CYS A 1 293 ? 12.220 -17.632 -26.112 1.00 50.66 293 CYS A N 1
ATOM 2398 C CA . CYS A 1 293 ? 10.771 -17.660 -26.306 1.00 50.66 293 CYS A CA 1
ATOM 2399 C C . CYS A 1 293 ? 10.358 -19.131 -26.507 1.00 50.66 293 CYS A C 1
ATOM 2401 O O . CYS A 1 293 ? 10.618 -19.713 -27.561 1.00 50.66 293 CYS A O 1
ATOM 2403 N N . VAL A 1 294 ? 9.812 -19.785 -25.475 1.00 42.00 294 VAL A N 1
ATOM 2404 C CA . VAL A 1 294 ? 9.462 -21.213 -25.542 1.00 42.00 294 VAL A CA 1
ATOM 2405 C C . VAL A 1 294 ? 7.994 -21.442 -25.207 1.00 42.00 294 VAL A C 1
ATOM 2407 O O . VAL A 1 294 ? 7.555 -21.345 -24.064 1.00 42.00 294 VAL A O 1
ATOM 2410 N N . ALA A 1 295 ? 7.274 -21.818 -26.265 1.00 40.62 295 ALA A N 1
ATOM 2411 C CA . ALA A 1 295 ? 6.125 -22.707 -26.246 1.00 40.62 295 ALA A CA 1
ATOM 2412 C C . ALA A 1 295 ? 6.198 -23.724 -25.100 1.00 40.62 295 ALA A C 1
ATOM 2414 O O . ALA A 1 295 ? 7.167 -24.470 -25.030 1.00 40.62 295 ALA A O 1
ATOM 2415 N N . ASP A 1 296 ? 5.164 -23.778 -24.258 1.00 36.78 296 ASP A N 1
ATOM 2416 C CA . ASP A 1 296 ? 4.841 -24.903 -23.373 1.00 36.78 296 ASP A CA 1
ATOM 2417 C C . ASP A 1 296 ? 6.042 -25.763 -22.930 1.00 36.78 296 ASP A C 1
ATOM 2419 O O . ASP A 1 296 ? 6.210 -26.905 -23.366 1.00 36.78 296 ASP A O 1
ATOM 2423 N N . LYS A 1 297 ? 6.872 -25.250 -22.018 1.00 33.97 297 LYS A N 1
ATOM 2424 C CA . LYS A 1 297 ? 7.622 -26.145 -21.130 1.00 33.97 297 LYS A CA 1
ATOM 2425 C C . LYS A 1 297 ? 6.748 -26.412 -19.903 1.00 33.97 297 LYS A C 1
ATOM 2427 O O . LYS A 1 297 ? 6.405 -25.509 -19.145 1.00 33.97 297 LYS A O 1
ATOM 2432 N N . ILE A 1 298 ? 6.260 -27.653 -19.887 1.00 32.38 298 ILE A N 1
ATOM 2433 C CA . ILE A 1 298 ? 5.176 -28.235 -19.081 1.00 32.38 298 ILE A CA 1
ATOM 2434 C C . ILE A 1 298 ? 5.411 -28.096 -17.587 1.00 32.38 298 ILE A C 1
ATOM 2436 O O . ILE A 1 298 ? 6.529 -28.384 -17.126 1.00 32.38 298 ILE A O 1
#

Foldseek 3Di:
DCVVVVVVPADADPDDPPQVQVVVADPQNVVQVVVQADPQKDFDHKDWDAQPPPPDIWIKTKIWGHDPVQFFFLDPPDDPVCCVPNSGGGDRFTAIWMWTWDDPPPHTDTLATGHHQGGDQSHDCDVAGNWDWDWDQDPSWIKTKTDPDQQWIKMWIWGDDPSFTWTAKIWTWGHRGPGTAKIWIAGLPQLKIKMWGFCPPVLNVDDDDRDIQIDIDNDLVVLPVDPDPVSVLVNLSSVVSPDGDTPNNRNYDDPPDVVSSQVVVPPPPPPDDDDDDPDDPPPPDDVPVPPPSDDDPD

pLDDT: mean 71.17, std 21.39, range [26.0, 97.44]

Organism: NCBI:txid199

Secondary structure (DSSP, 8-state):
-HHHHGGGT----------GGGGG--HHHHHHHHHHPPTTEEEEEEEEE-SSSSSS-EEEEEEEE--GGGEEESSTT--TTSTTSGGGSEEE---EEEEEEEE-SS-EEEEEEEEEEE--TTS-BTTBPPPEEEEEEETTEEEEEEE-GGGEEEEEEEEEETTEEEEEEEEEEEEETTEEEEEEEEETTTTEEEEEEETTSTTS-S--S--EEEEEE-SGGGGTT--SHHHHHHHHHHHHHTS--BTTT-------SHHHHHHHHTSTTS----------------TT------S---

Sequence (298 aa):
MLKTLKQMNIPFSGDEYEIENLSKLDDKMLAAVKASLPKQTTLYDAIKGDLNKDDIEDVVVVTQETFKEKFMPFSDGCDESIKDDKWCQIVNKNRRGIVILLSNGDKYEAVVTKRDIFESPNEDGGAYFPPELAVEIKNSELKFFYSYGKYGYWEYVFALDGKDFRIVKYLSNVNNGPVPEYIVQMDFVNHRLEKSANLLYPGNKEYKRYEECIEKYKSLNDAQEDDGYDGVFIRKTYELKTQKILLSEVKKVDYIDGRWLDDLQNSKELGKILKIDFWSEYPGDSEDELARCVADKI